Protein AF-A0A933QSF0-F1 (afdb_monomer)

Foldseek 3Di:
DVVVVVVVVVVVVVVVVVVVVVVVVVVVLCVVLVPDAFPDPSVVVVVVVLVVQLVPQPDLVSNLVSLLVQLLVLLVSLLVCQPHPCNLRSVLSNLLSLLSNLLSLLVDDLVRNQVSLCVSLVSLVLSLVLNVVSVFDKDPVLNVLSVVLSCQSNCCNVVVVSHSVSSNCSSPVRSSSVDDIPGDPDDPDDDDPSVRPNSDPDPADCDAPSVPDDPCLQQPPNNPPPGDRQPCVNDPDPPPCPPDRPQVQFDDSNDSPPTHGD

Nearest PDB structures (foldseek):
  8qad-assembly1_A  TM=4.415E-01  e=2.730E+00  synthetic construct
  6xr2-assembly2_E  TM=4.406E-01  e=3.781E+00  synthetic construct

Secondary structure (DSSP, 8-state):
-HHHHHHHHHHHHHHHHHHHHHHHHHHHHHHHHHTPPTTSTTHHHHHHHHHHHHHH--SHHHHHHHHHHHHHHHHHHHHHHTTSTTHHHHHHHHHHHHHHHHHHHHTS-GGGSHHHHHHHHHHHHHHHHHHHHTT----HHHHHHHHHHHHHHHHHHHTT---HHHHHHHHHH--GGGS--------S--------------SS---GGGGG--HHHHSGGG--TT---SGGGTS---S-SSS-S-GGGT-BTTBSSS----

pLDDT: mean 80.68, std 13.85, range [40.56, 96.69]

Sequence (262 aa):
MERYARIVLLFASILFVLLVVCSGGALVAHNAMANSYPADAGFWVRQIEEEIQIVLARDTTSRAAVRMDLVAYRLNDLAARIGTPYEMEAFASLDDAVNRALVAIADLPADKRDAPLDQLGTWMYGAQDLLSEAGLARDQAFQAKLDEKISAVRDAGEKGMIAPDYLRAIATAIPVSKTPSAQASIPDILPRTVHAPRAFKHSYPLDGAHIKTACEKCHRNGVYAGTPRDCVACHRDVHVPTLGQQCATCHTTKAWTPATKK

Mean predicted aligned error: 14.19 Å

Structure (mmCIF, N/CA/C/O backbone):
data_AF-A0A933QSF0-F1
#
_entry.id   AF-A0A933QSF0-F1
#
loop_
_atom_site.group_PDB
_atom_site.id
_atom_site.type_symbol
_atom_site.label_atom_id
_atom_site.label_alt_id
_atom_site.label_comp_id
_atom_site.label_asym_id
_atom_site.label_entity_id
_atom_site.label_seq_id
_atom_site.pdbx_PDB_ins_code
_atom_site.Cartn_x
_atom_site.Cartn_y
_atom_site.Cartn_z
_atom_site.occupancy
_atom_site.B_iso_or_equiv
_atom_site.auth_seq_id
_atom_site.auth_comp_id
_atom_site.auth_asym_id
_atom_site.auth_atom_id
_atom_site.pdbx_PDB_model_num
ATOM 1 N N . MET A 1 1 ? 56.870 -6.635 29.002 1.00 69.69 1 MET A N 1
ATOM 2 C CA . MET A 1 1 ? 55.897 -7.453 28.244 1.00 69.69 1 MET A CA 1
ATOM 3 C C . MET A 1 1 ? 54.557 -7.587 28.967 1.00 69.69 1 MET A C 1
ATOM 5 O O . MET A 1 1 ? 53.564 -7.143 28.411 1.00 69.69 1 MET A O 1
ATOM 9 N N . GLU A 1 2 ? 54.495 -8.068 30.216 1.00 81.81 2 GLU A N 1
ATOM 10 C CA . GLU A 1 2 ? 53.210 -8.253 30.931 1.00 81.81 2 GLU A CA 1
ATOM 11 C C . GLU A 1 2 ? 52.366 -6.981 31.115 1.00 81.81 2 GLU A C 1
ATOM 13 O O . GLU A 1 2 ? 51.151 -7.016 30.936 1.00 81.81 2 GLU A O 1
ATOM 18 N N . ARG A 1 3 ? 52.986 -5.837 31.439 1.00 81.25 3 ARG A N 1
ATOM 19 C CA . ARG A 1 3 ? 52.251 -4.567 31.603 1.00 81.25 3 ARG A CA 1
ATOM 20 C C . ARG A 1 3 ? 51.576 -4.109 30.306 1.00 81.25 3 ARG A C 1
ATOM 22 O O . ARG A 1 3 ? 50.469 -3.591 30.352 1.00 81.25 3 ARG A O 1
ATOM 29 N N . TYR A 1 4 ? 52.212 -4.351 29.161 1.00 82.62 4 TYR A N 1
ATOM 30 C CA . TYR A 1 4 ? 51.675 -3.984 27.849 1.00 82.62 4 TYR A CA 1
ATOM 31 C C . TYR A 1 4 ? 50.511 -4.902 27.453 1.00 82.62 4 TYR A C 1
ATOM 33 O O . TYR A 1 4 ? 49.468 -4.423 27.022 1.00 82.62 4 TYR A O 1
ATOM 41 N N . ALA A 1 5 ? 50.639 -6.210 27.709 1.00 85.94 5 ALA A N 1
ATOM 42 C CA . ALA A 1 5 ? 49.564 -7.178 27.491 1.00 85.94 5 ALA A CA 1
ATOM 43 C C . ALA A 1 5 ? 48.313 -6.866 28.334 1.00 85.94 5 ALA A C 1
ATOM 45 O O . ALA A 1 5 ? 47.197 -6.930 27.825 1.00 85.94 5 ALA A O 1
ATOM 46 N N . ARG A 1 6 ? 48.486 -6.452 29.600 1.00 90.25 6 ARG A N 1
ATOM 47 C CA . ARG A 1 6 ? 47.365 -6.042 30.467 1.00 90.25 6 ARG A CA 1
ATOM 48 C C . ARG A 1 6 ? 46.656 -4.784 29.961 1.00 90.25 6 ARG A C 1
ATOM 50 O O . ARG A 1 6 ? 45.433 -4.732 30.005 1.00 90.25 6 ARG A O 1
ATOM 57 N N . ILE A 1 7 ? 47.401 -3.799 29.453 1.00 89.94 7 ILE A N 1
ATOM 58 C CA . ILE A 1 7 ? 46.822 -2.575 28.876 1.00 89.94 7 ILE A CA 1
ATOM 59 C C . ILE A 1 7 ? 46.032 -2.902 27.603 1.00 89.94 7 ILE A C 1
ATOM 61 O O . ILE A 1 7 ? 44.892 -2.468 27.472 1.00 89.94 7 ILE A O 1
ATOM 65 N N . VAL A 1 8 ? 46.586 -3.716 26.700 1.00 89.00 8 VAL A N 1
ATOM 66 C CA . VAL A 1 8 ? 45.900 -4.118 25.458 1.00 89.00 8 VAL A CA 1
ATOM 67 C C . VAL A 1 8 ? 44.612 -4.893 25.751 1.00 89.00 8 VAL A C 1
ATOM 69 O O . VAL A 1 8 ? 43.585 -4.607 25.141 1.00 89.00 8 VAL A O 1
ATOM 72 N N . LEU A 1 9 ? 44.629 -5.821 26.714 1.00 88.88 9 LEU A N 1
ATOM 73 C CA . LEU A 1 9 ? 43.429 -6.564 27.117 1.00 88.88 9 LEU A CA 1
ATOM 74 C C . LEU A 1 9 ? 42.366 -5.656 27.748 1.00 88.88 9 LEU A C 1
ATOM 76 O O . LEU A 1 9 ? 41.187 -5.802 27.436 1.00 88.88 9 LEU A O 1
ATOM 80 N N . LEU A 1 10 ? 42.770 -4.684 28.575 1.00 90.00 10 LEU A N 1
ATOM 81 C CA . LEU A 1 10 ? 41.853 -3.683 29.124 1.00 90.00 10 LEU A CA 1
ATOM 82 C C . LEU A 1 10 ? 41.206 -2.851 28.011 1.00 90.00 10 LEU A C 1
ATOM 84 O O . LEU A 1 10 ? 39.982 -2.762 27.964 1.00 90.00 10 LEU A O 1
ATOM 88 N N . PHE A 1 11 ? 41.985 -2.324 27.064 1.00 92.56 11 PHE A N 1
ATOM 89 C CA . PHE A 1 11 ? 41.437 -1.579 25.926 1.00 92.56 11 PHE A CA 1
ATOM 90 C C . PHE A 1 11 ? 40.507 -2.429 25.053 1.00 92.56 11 PHE A C 1
ATOM 92 O O . PHE A 1 11 ? 39.425 -1.966 24.698 1.00 92.56 11 PHE A O 1
ATOM 99 N N . ALA A 1 12 ? 40.877 -3.677 24.752 1.00 88.38 12 ALA A N 1
ATOM 100 C CA . ALA A 1 12 ? 40.033 -4.589 23.983 1.00 88.38 12 ALA A CA 1
ATOM 101 C C . ALA A 1 12 ? 38.714 -4.901 24.711 1.00 88.38 12 ALA A C 1
ATOM 103 O O . ALA A 1 12 ? 37.656 -4.909 24.087 1.00 88.38 12 ALA A O 1
ATOM 104 N N . SER A 1 13 ? 38.758 -5.095 26.033 1.00 84.88 13 SER A N 1
ATOM 105 C CA . SER A 1 13 ? 37.560 -5.335 26.844 1.00 84.88 13 SER A CA 1
ATOM 106 C C . SER A 1 13 ? 36.648 -4.107 26.934 1.00 84.88 13 SER A C 1
ATOM 108 O O . SER A 1 13 ? 35.437 -4.244 26.785 1.00 84.88 13 SER A O 1
ATOM 110 N N . ILE A 1 14 ? 37.209 -2.900 27.076 1.00 90.50 14 ILE A N 1
ATOM 111 C CA . ILE A 1 14 ? 36.445 -1.643 27.056 1.00 90.50 14 ILE A CA 1
ATOM 112 C C . ILE A 1 14 ? 35.799 -1.439 25.684 1.00 90.50 14 ILE A C 1
ATOM 114 O O . ILE A 1 14 ? 34.614 -1.123 25.610 1.00 90.50 14 ILE A O 1
ATOM 118 N N . LEU A 1 15 ? 36.543 -1.664 24.597 1.00 88.19 15 LEU A N 1
ATOM 119 C CA . LEU A 1 15 ? 36.016 -1.541 23.239 1.00 88.19 15 LEU A CA 1
ATOM 120 C C . LEU A 1 15 ? 34.892 -2.551 22.983 1.00 88.19 15 LEU A C 1
ATOM 122 O O . LEU A 1 15 ? 33.866 -2.184 22.422 1.00 88.19 15 LEU A O 1
ATOM 126 N N . PHE A 1 16 ? 35.051 -3.796 23.438 1.00 84.38 16 PHE A N 1
ATOM 127 C CA . PHE A 1 16 ? 34.016 -4.822 23.337 1.00 84.38 16 PHE A CA 1
ATOM 128 C C . PHE A 1 16 ? 32.753 -4.440 24.119 1.00 84.38 16 PHE A C 1
ATOM 130 O O . PHE A 1 16 ? 31.657 -4.516 23.573 1.00 84.38 16 PHE A O 1
ATOM 137 N N . VAL A 1 17 ? 32.892 -3.958 25.360 1.00 82.81 17 VAL A N 1
ATOM 138 C CA . VAL A 1 17 ? 31.753 -3.486 26.165 1.00 82.81 17 VAL A CA 1
ATOM 139 C C . VAL A 1 17 ? 31.064 -2.297 25.498 1.00 82.81 17 VAL A C 1
ATOM 141 O O . VAL A 1 17 ? 29.841 -2.292 25.405 1.00 82.81 17 VAL A O 1
ATOM 144 N N . LEU A 1 18 ? 31.814 -1.325 24.971 1.00 81.31 18 LEU A N 1
ATOM 145 C CA . LEU A 1 18 ? 31.241 -0.201 24.225 1.00 81.31 18 LEU A CA 1
ATOM 146 C C . LEU A 1 18 ? 30.487 -0.678 22.980 1.00 81.31 18 LEU A C 1
ATOM 148 O O . LEU A 1 18 ? 29.387 -0.207 22.721 1.00 81.31 18 LEU A O 1
ATOM 152 N N . LEU A 1 19 ? 31.026 -1.647 22.242 1.00 80.88 19 LEU A N 1
ATOM 153 C CA . LEU A 1 19 ? 30.384 -2.204 21.051 1.00 80.88 19 LEU A CA 1
ATOM 154 C C . LEU A 1 19 ? 29.094 -2.956 21.413 1.00 80.88 19 LEU A C 1
ATOM 156 O O . LEU A 1 19 ? 28.078 -2.785 20.742 1.00 80.88 19 LEU A O 1
ATOM 160 N N . VAL A 1 20 ? 29.090 -3.718 22.510 1.00 73.19 20 VAL A N 1
ATOM 161 C CA . VAL A 1 20 ? 27.902 -4.415 23.036 1.00 73.19 20 VAL A CA 1
ATOM 162 C C . VAL A 1 20 ? 26.848 -3.431 23.558 1.00 73.19 20 VAL A C 1
ATOM 164 O O . VAL A 1 20 ? 25.667 -3.592 23.269 1.00 73.19 20 VAL A O 1
ATOM 167 N N . VAL A 1 21 ? 27.244 -2.376 24.273 1.00 72.25 21 VAL A N 1
ATOM 168 C CA . VAL A 1 21 ? 26.315 -1.345 24.772 1.00 72.25 21 VAL A CA 1
ATOM 169 C C . VAL A 1 21 ? 25.734 -0.526 23.619 1.00 72.25 21 VAL A C 1
ATOM 171 O O . VAL A 1 21 ? 24.524 -0.313 23.575 1.00 72.25 21 VAL A O 1
ATOM 174 N N . CYS A 1 22 ? 26.556 -0.123 22.648 1.00 68.81 22 CYS A N 1
ATOM 175 C CA . CYS A 1 22 ? 26.092 0.587 21.458 1.00 68.81 22 CYS A CA 1
ATOM 176 C C . CYS A 1 22 ? 25.173 -0.285 20.593 1.00 68.81 22 CYS A C 1
ATOM 178 O O . CYS A 1 22 ? 24.163 0.210 20.105 1.00 68.81 22 CYS A O 1
ATOM 180 N N . SER A 1 23 ? 25.470 -1.578 20.428 1.00 67.12 23 SER A N 1
ATOM 181 C CA . SER A 1 23 ? 24.612 -2.497 19.662 1.00 67.12 23 SER A CA 1
ATOM 182 C C . SER A 1 23 ? 23.314 -2.850 20.394 1.00 67.12 23 SER A C 1
ATOM 184 O O . SER A 1 23 ? 22.259 -2.888 19.766 1.00 67.12 23 SER A O 1
ATOM 186 N N . GLY A 1 24 ? 23.348 -3.026 21.717 1.00 60.94 24 GLY A N 1
ATOM 187 C CA . GLY A 1 24 ? 22.148 -3.220 22.536 1.00 60.94 24 GLY A CA 1
ATOM 188 C C . GLY A 1 24 ? 21.245 -1.983 22.552 1.00 60.94 24 GLY A C 1
ATOM 189 O O . GLY A 1 24 ? 20.039 -2.095 22.335 1.00 60.94 24 GLY A O 1
ATOM 190 N N . GLY A 1 25 ? 21.830 -0.794 22.724 1.00 60.88 25 GLY A N 1
ATOM 191 C CA . GLY A 1 25 ? 21.123 0.482 22.609 1.00 60.88 25 GLY A CA 1
ATOM 192 C C . GLY A 1 25 ? 20.539 0.696 21.213 1.00 60.88 25 GLY A C 1
ATOM 193 O O . GLY A 1 25 ? 19.389 1.110 21.094 1.00 60.88 25 GLY A O 1
ATOM 194 N N . ALA A 1 26 ? 21.280 0.327 20.163 1.00 62.03 26 ALA A N 1
ATOM 195 C CA . ALA A 1 26 ? 20.798 0.369 18.787 1.00 62.03 26 ALA A CA 1
ATOM 196 C C . ALA A 1 26 ? 19.635 -0.601 18.541 1.00 62.03 26 ALA A C 1
ATOM 198 O O . ALA A 1 26 ? 18.702 -0.232 17.844 1.00 62.03 26 ALA A O 1
ATOM 199 N N . LEU A 1 27 ? 19.629 -1.799 19.135 1.00 58.97 27 LEU A N 1
ATOM 200 C CA . LEU A 1 27 ? 18.530 -2.760 18.979 1.00 58.97 27 LEU A CA 1
ATOM 201 C C . LEU A 1 27 ? 17.250 -2.307 19.699 1.00 58.97 27 LEU A C 1
ATOM 203 O O . LEU A 1 27 ? 16.151 -2.471 19.168 1.00 58.97 27 LEU A O 1
ATOM 207 N N . VAL A 1 28 ? 17.370 -1.737 20.901 1.00 59.66 28 VAL A N 1
ATOM 208 C CA . VAL A 1 28 ? 16.220 -1.183 21.636 1.00 59.66 28 VAL A CA 1
ATOM 209 C C . VAL A 1 28 ? 15.688 0.064 20.933 1.00 59.66 28 VAL A C 1
ATOM 211 O O . VAL A 1 28 ? 14.480 0.177 20.741 1.00 59.66 28 VAL A O 1
ATOM 214 N N . ALA A 1 29 ? 16.574 0.960 20.487 1.00 59.91 29 ALA A N 1
ATOM 215 C CA . ALA A 1 29 ? 16.197 2.124 19.692 1.00 59.91 29 ALA A CA 1
ATOM 216 C C . ALA A 1 29 ? 15.556 1.709 18.362 1.00 59.91 29 ALA A C 1
ATOM 218 O O . ALA A 1 29 ? 14.514 2.243 18.014 1.00 59.91 29 ALA A O 1
ATOM 219 N N . HIS A 1 30 ? 16.099 0.707 17.669 1.00 62.72 30 HIS A N 1
ATOM 220 C CA . HIS A 1 30 ? 15.530 0.173 16.435 1.00 62.72 30 HIS A CA 1
ATOM 221 C C . HIS A 1 30 ? 14.142 -0.423 16.668 1.00 62.72 30 HIS A C 1
ATOM 223 O O . HIS A 1 30 ? 13.229 -0.073 15.942 1.00 62.72 30 HIS A O 1
ATOM 229 N N . ASN A 1 31 ? 13.920 -1.226 17.713 1.00 59.97 31 ASN A N 1
ATOM 230 C CA . ASN A 1 31 ? 12.576 -1.744 18.009 1.00 59.97 31 ASN A CA 1
ATOM 231 C C . ASN A 1 31 ? 11.587 -0.639 18.422 1.00 59.97 31 ASN A C 1
ATOM 233 O O . ASN A 1 31 ? 10.423 -0.668 18.025 1.00 59.97 31 ASN A O 1
ATOM 237 N N . ALA A 1 32 ? 12.038 0.349 19.200 1.00 60.81 32 ALA A N 1
ATOM 238 C CA . ALA A 1 32 ? 11.208 1.485 19.596 1.00 60.81 32 ALA A CA 1
ATOM 239 C C . ALA A 1 32 ? 10.880 2.409 18.408 1.00 60.81 32 ALA A C 1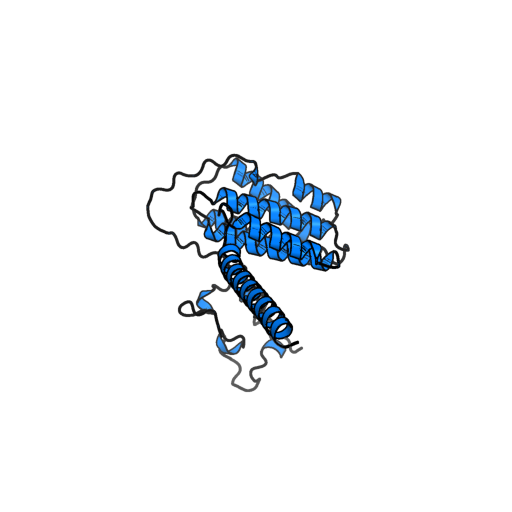
ATOM 241 O O . ALA A 1 32 ? 9.788 2.966 18.343 1.00 60.81 32 ALA A O 1
ATOM 242 N N . MET A 1 33 ? 11.804 2.553 17.456 1.00 61.31 33 MET A N 1
ATOM 243 C CA . MET A 1 33 ? 11.657 3.404 16.272 1.00 61.31 33 MET A CA 1
ATOM 244 C C . MET A 1 33 ? 10.985 2.679 15.100 1.00 61.31 33 MET A C 1
ATOM 246 O O . MET A 1 33 ? 10.262 3.316 14.339 1.00 61.31 33 MET A O 1
ATOM 250 N N . ALA A 1 34 ? 11.126 1.359 14.981 1.00 59.97 34 ALA A N 1
ATOM 251 C CA . ALA A 1 34 ? 10.443 0.543 13.975 1.00 59.97 34 ALA A CA 1
ATOM 252 C C . ALA A 1 34 ? 8.917 0.561 14.158 1.00 59.97 34 ALA A C 1
ATOM 254 O O . ALA A 1 34 ? 8.182 0.466 13.181 1.00 59.97 34 ALA A O 1
ATOM 255 N N . ASN A 1 35 ? 8.444 0.766 15.392 1.00 67.62 35 ASN A N 1
ATOM 256 C CA . ASN A 1 35 ? 7.023 0.909 15.720 1.00 67.62 35 ASN A CA 1
ATOM 257 C C . ASN A 1 35 ? 6.533 2.367 15.738 1.00 67.62 35 ASN A C 1
ATOM 259 O O . ASN A 1 35 ? 5.462 2.642 16.278 1.00 67.62 35 ASN A O 1
ATOM 263 N N . SER A 1 36 ? 7.306 3.306 15.186 1.00 81.81 36 SER A N 1
ATOM 264 C CA . SER A 1 36 ? 6.867 4.696 15.062 1.00 81.81 36 SER A CA 1
ATOM 265 C C . SER A 1 36 ? 5.951 4.889 13.853 1.00 81.81 36 SER A C 1
ATOM 267 O O . SER A 1 36 ? 6.184 4.338 12.771 1.00 81.81 36 SER A O 1
ATOM 269 N N . TYR A 1 37 ? 4.915 5.697 14.045 1.00 86.44 37 TYR A N 1
ATOM 270 C CA . TYR A 1 37 ? 3.945 6.084 13.029 1.00 86.44 37 TYR A CA 1
ATOM 271 C C . TYR A 1 37 ? 4.222 7.515 12.552 1.00 86.44 37 TYR A C 1
ATOM 273 O O . TYR A 1 37 ? 4.900 8.279 13.244 1.00 86.44 37 TYR A O 1
ATOM 281 N N . PRO A 1 38 ? 3.660 7.937 11.408 1.00 85.75 38 PRO A N 1
ATOM 282 C CA . PRO A 1 38 ? 3.672 9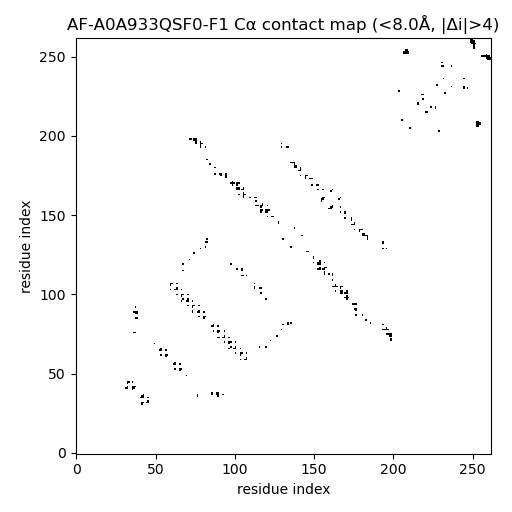.335 10.996 1.00 85.75 38 PRO A CA 1
ATOM 283 C C . PRO A 1 38 ? 3.282 10.274 12.151 1.00 85.75 38 PRO A C 1
ATOM 285 O O . PRO A 1 38 ? 2.423 9.932 12.971 1.00 85.75 38 PRO A O 1
ATOM 288 N N . ALA A 1 39 ? 3.958 11.425 12.210 1.00 83.62 39 ALA A N 1
ATOM 289 C CA . ALA A 1 39 ? 3.945 12.420 13.293 1.00 83.62 39 ALA A CA 1
ATOM 290 C C . ALA A 1 39 ? 4.642 12.035 14.619 1.00 83.62 39 ALA A C 1
ATOM 292 O O . ALA A 1 39 ? 4.836 12.912 15.462 1.00 83.62 39 ALA A O 1
ATOM 293 N N . ASP A 1 40 ? 5.100 10.792 14.808 1.00 84.00 40 ASP A N 1
ATOM 294 C CA . ASP A 1 40 ? 5.925 10.448 15.973 1.00 84.00 40 ASP A CA 1
ATOM 295 C C . ASP A 1 40 ? 7.360 10.972 15.825 1.00 84.00 40 ASP A C 1
ATOM 297 O O . ASP A 1 40 ? 7.950 10.957 14.743 1.00 84.00 40 ASP A O 1
ATOM 301 N N . ALA A 1 41 ? 7.986 11.342 16.946 1.00 81.25 41 ALA A N 1
ATOM 302 C CA . ALA A 1 41 ? 9.360 11.854 16.969 1.00 81.25 41 ALA A CA 1
ATOM 303 C C . ALA A 1 41 ? 10.412 10.871 16.410 1.00 81.25 41 ALA A C 1
ATOM 305 O O . ALA A 1 41 ? 11.485 11.300 15.996 1.00 81.25 41 ALA A O 1
ATOM 306 N N . GLY A 1 42 ? 10.129 9.562 16.403 1.00 78.75 42 GLY A N 1
ATOM 307 C CA . GLY A 1 42 ? 11.013 8.521 15.857 1.00 78.75 42 GLY A CA 1
ATOM 308 C C . GLY A 1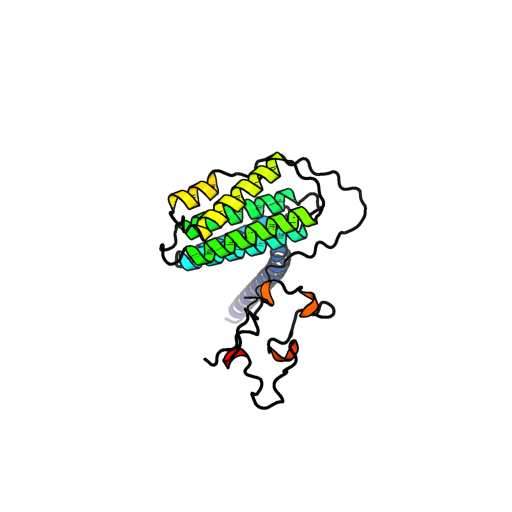 42 ? 10.818 8.227 14.366 1.00 78.75 42 GLY A C 1
ATOM 309 O O . GLY A 1 42 ? 11.646 7.535 13.776 1.00 78.75 42 GLY A O 1
ATOM 310 N N . PHE A 1 43 ? 9.765 8.762 13.742 1.00 84.19 43 PHE A N 1
ATOM 311 C CA . PHE A 1 43 ? 9.355 8.373 12.391 1.00 84.19 43 PHE A CA 1
ATOM 312 C C . PHE A 1 43 ? 10.389 8.712 11.314 1.00 84.19 43 PHE A C 1
ATOM 314 O O . PHE A 1 43 ? 10.601 7.937 10.384 1.00 84.19 43 PHE A O 1
ATOM 321 N N . TRP A 1 44 ? 11.108 9.824 11.468 1.00 82.44 44 TRP A N 1
ATOM 322 C CA . TRP A 1 44 ? 12.174 10.207 10.539 1.00 82.44 44 TRP A CA 1
ATOM 323 C C . TRP A 1 44 ? 13.314 9.175 10.486 1.00 82.44 44 TRP A C 1
ATOM 325 O O . TRP A 1 44 ? 13.921 8.992 9.433 1.00 82.44 44 TRP A O 1
ATOM 335 N N . VAL A 1 45 ? 13.593 8.464 11.588 1.00 80.69 45 VAL A N 1
ATOM 336 C CA . VAL A 1 45 ? 14.613 7.401 11.613 1.00 80.69 45 VAL A CA 1
ATOM 337 C C . VAL A 1 45 ? 14.149 6.209 10.790 1.00 80.69 45 VAL A C 1
ATOM 339 O O . VAL A 1 45 ? 14.911 5.695 9.972 1.00 80.69 45 VAL A O 1
ATOM 342 N N . ARG A 1 46 ? 12.881 5.812 10.952 1.00 84.06 46 ARG A N 1
ATOM 343 C CA . ARG A 1 46 ? 12.260 4.765 10.136 1.00 84.06 46 ARG A CA 1
ATOM 344 C C . ARG A 1 46 ? 12.314 5.132 8.649 1.00 84.06 46 ARG A C 1
ATOM 346 O O . ARG A 1 46 ? 12.714 4.303 7.843 1.00 84.06 46 ARG A O 1
ATOM 353 N N . GLN A 1 47 ? 12.025 6.384 8.285 1.00 85.62 47 GLN A N 1
ATOM 354 C CA . GLN A 1 47 ? 12.135 6.845 6.893 1.00 85.62 47 GLN A CA 1
ATOM 355 C C . GLN A 1 47 ? 13.564 6.748 6.335 1.00 85.62 47 GLN A C 1
ATOM 357 O O . GLN A 1 47 ? 13.743 6.403 5.168 1.00 85.62 47 GLN A O 1
ATOM 362 N N . ILE A 1 48 ? 14.590 7.021 7.146 1.00 83.44 48 ILE A N 1
ATOM 363 C CA . ILE A 1 48 ? 15.988 6.832 6.727 1.00 83.44 48 ILE A CA 1
ATOM 364 C C . ILE A 1 48 ? 16.271 5.356 6.455 1.00 83.44 48 ILE A C 1
ATOM 366 O O . ILE A 1 48 ? 16.873 5.032 5.433 1.00 83.44 48 ILE A O 1
ATOM 370 N N . GLU A 1 49 ? 15.841 4.462 7.345 1.00 83.94 49 GLU A N 1
ATOM 371 C CA . GLU A 1 49 ? 16.017 3.022 7.156 1.00 83.94 49 GLU A CA 1
ATOM 372 C C . GLU A 1 49 ? 15.339 2.533 5.868 1.00 83.94 49 GLU A C 1
ATOM 374 O O . GLU A 1 49 ? 15.945 1.814 5.072 1.00 83.94 49 GLU A O 1
ATOM 379 N N . GLU A 1 50 ? 14.109 2.978 5.624 1.00 89.06 50 GLU A N 1
ATOM 380 C CA . GLU A 1 50 ? 13.346 2.664 4.417 1.00 89.06 50 GLU A CA 1
ATOM 381 C C . GLU A 1 50 ? 14.063 3.157 3.143 1.00 89.06 50 GLU A C 1
ATOM 383 O O . GLU A 1 50 ? 14.163 2.419 2.162 1.00 89.06 50 GLU A O 1
ATOM 388 N N . GLU A 1 51 ? 14.638 4.365 3.144 1.00 88.50 51 GLU A N 1
ATOM 389 C CA . GLU A 1 51 ? 15.426 4.861 2.005 1.00 88.50 51 GLU A CA 1
ATOM 390 C C . GLU A 1 51 ? 16.757 4.107 1.834 1.00 88.50 51 GLU A C 1
ATOM 392 O O . GLU A 1 51 ? 17.176 3.855 0.703 1.00 88.50 51 GLU A O 1
ATOM 397 N N . ILE A 1 52 ? 17.401 3.662 2.919 1.00 85.19 52 ILE A N 1
ATOM 398 C CA . ILE A 1 52 ? 18.581 2.787 2.833 1.00 85.19 52 ILE A CA 1
ATOM 399 C C . ILE A 1 52 ? 18.219 1.480 2.118 1.00 85.19 52 ILE A C 1
ATOM 401 O O . ILE A 1 52 ? 18.959 1.050 1.232 1.00 85.19 52 ILE A O 1
ATOM 405 N N . GLN A 1 53 ? 17.072 0.867 2.430 1.00 87.19 53 GLN A N 1
ATOM 406 C CA . GLN A 1 53 ? 16.613 -0.343 1.734 1.00 87.19 53 GLN A CA 1
ATOM 407 C C . GLN A 1 53 ? 16.435 -0.107 0.225 1.00 87.19 53 GLN A C 1
ATOM 409 O O . GLN A 1 53 ? 16.800 -0.964 -0.582 1.00 87.19 53 GLN A O 1
ATOM 414 N N . ILE A 1 54 ? 15.949 1.074 -0.171 1.00 89.75 54 ILE A N 1
ATOM 415 C CA . ILE A 1 54 ? 15.827 1.468 -1.582 1.00 89.75 54 ILE A CA 1
ATOM 416 C C . ILE A 1 54 ? 17.195 1.630 -2.250 1.00 89.75 54 ILE A C 1
ATOM 418 O O . ILE A 1 54 ? 17.377 1.184 -3.383 1.00 89.75 54 ILE A O 1
ATOM 422 N N . VAL A 1 55 ? 18.160 2.247 -1.567 1.00 88.94 55 VAL A N 1
ATOM 423 C CA . VAL A 1 55 ? 19.528 2.425 -2.083 1.00 88.94 55 VAL A CA 1
ATOM 424 C C . VAL A 1 55 ? 20.240 1.080 -2.246 1.00 88.94 55 VAL A C 1
ATOM 426 O O . VAL A 1 55 ? 20.980 0.885 -3.209 1.00 88.94 55 VAL A O 1
ATOM 429 N N . LEU A 1 56 ? 19.999 0.133 -1.336 1.00 89.12 56 LEU A N 1
ATOM 430 C CA . LEU A 1 56 ? 20.583 -1.210 -1.382 1.00 89.12 56 LEU A CA 1
ATOM 431 C C . LEU A 1 56 ? 19.931 -2.126 -2.431 1.00 89.12 56 LEU A C 1
ATOM 433 O O . LEU A 1 56 ? 20.514 -3.151 -2.800 1.00 89.12 56 LEU A O 1
ATOM 437 N N . ALA A 1 57 ? 18.744 -1.778 -2.934 1.00 91.44 57 ALA A N 1
ATOM 438 C CA . ALA A 1 57 ? 18.077 -2.533 -3.984 1.00 91.44 57 ALA A CA 1
ATOM 439 C C . ALA A 1 57 ? 18.825 -2.398 -5.325 1.00 91.44 57 ALA A C 1
ATOM 441 O O . ALA A 1 57 ? 18.975 -1.317 -5.902 1.00 91.44 57 ALA A O 1
ATOM 442 N N . ARG A 1 58 ? 19.286 -3.546 -5.832 1.00 91.06 58 ARG A N 1
ATOM 443 C CA . ARG A 1 58 ? 20.269 -3.647 -6.926 1.00 91.06 58 ARG A CA 1
ATOM 444 C C . ARG A 1 58 ? 19.734 -3.246 -8.301 1.00 91.06 58 ARG A C 1
ATOM 446 O O . ARG A 1 58 ? 20.516 -2.896 -9.179 1.00 91.06 58 ARG A O 1
ATOM 453 N N . ASP A 1 59 ? 18.422 -3.297 -8.495 1.00 94.38 59 ASP A N 1
ATOM 454 C CA . ASP A 1 59 ? 17.767 -3.105 -9.788 1.00 94.38 59 ASP A CA 1
ATOM 455 C C . ASP A 1 59 ? 16.390 -2.432 -9.637 1.00 94.38 59 ASP A C 1
ATOM 457 O O . ASP A 1 59 ? 15.886 -2.243 -8.526 1.00 94.38 59 ASP A O 1
ATOM 461 N N . THR A 1 60 ? 15.776 -2.045 -10.760 1.00 95.00 60 THR A N 1
ATOM 462 C CA . THR A 1 60 ? 14.472 -1.359 -10.774 1.00 95.00 60 THR A CA 1
ATOM 463 C C . THR A 1 60 ? 13.324 -2.237 -10.279 1.00 95.00 60 THR A C 1
ATOM 465 O O . THR A 1 60 ? 12.422 -1.716 -9.631 1.00 95.00 60 THR A O 1
ATOM 468 N N . THR A 1 61 ? 13.370 -3.555 -10.505 1.00 94.94 61 THR A N 1
ATOM 469 C CA . THR A 1 61 ? 12.347 -4.496 -10.013 1.00 94.94 61 THR A CA 1
ATOM 470 C C . THR A 1 61 ? 12.399 -4.586 -8.493 1.00 94.94 61 THR A C 1
ATOM 472 O O . THR A 1 61 ? 11.378 -4.420 -7.829 1.00 94.94 61 THR A O 1
ATOM 475 N N . SER A 1 62 ? 13.597 -4.756 -7.934 1.00 92.88 62 SER A N 1
ATOM 476 C CA . SER A 1 62 ? 13.823 -4.766 -6.488 1.00 92.88 62 SER A CA 1
ATOM 477 C C . SER A 1 62 ? 13.410 -3.437 -5.842 1.00 92.88 62 SER A C 1
ATOM 479 O O . SER A 1 62 ? 12.728 -3.436 -4.820 1.00 92.88 62 SER A O 1
ATOM 481 N N . ARG A 1 63 ? 13.756 -2.293 -6.454 1.00 94.62 63 ARG A N 1
ATOM 482 C CA . ARG A 1 63 ? 13.345 -0.968 -5.953 1.00 94.62 63 ARG A CA 1
ATOM 483 C C . ARG A 1 63 ? 11.830 -0.780 -5.973 1.00 94.62 63 ARG A C 1
ATOM 485 O O . ARG A 1 63 ? 11.280 -0.289 -4.990 1.00 94.62 63 ARG A O 1
ATOM 492 N N . ALA A 1 64 ? 11.157 -1.176 -7.053 1.00 94.75 64 ALA A N 1
ATOM 493 C CA . ALA A 1 64 ? 9.701 -1.100 -7.140 1.00 94.75 64 ALA A CA 1
ATOM 494 C C . ALA A 1 64 ? 9.027 -1.989 -6.088 1.00 94.75 64 ALA A C 1
ATOM 496 O O . ALA A 1 64 ? 8.098 -1.536 -5.430 1.00 94.75 64 ALA A O 1
ATOM 497 N N . ALA A 1 65 ? 9.537 -3.204 -5.861 1.00 92.06 65 ALA A N 1
ATOM 498 C CA . ALA A 1 65 ? 9.022 -4.096 -4.824 1.00 92.06 65 ALA A CA 1
ATOM 499 C C . ALA A 1 65 ? 9.122 -3.476 -3.421 1.00 92.06 65 ALA A C 1
ATOM 501 O O . ALA A 1 65 ? 8.140 -3.475 -2.685 1.00 92.06 65 ALA A O 1
ATOM 502 N N . VAL A 1 66 ? 10.268 -2.877 -3.072 1.00 90.31 66 VAL A N 1
ATOM 503 C CA . VAL A 1 66 ? 10.421 -2.182 -1.782 1.00 90.31 66 VAL A CA 1
ATOM 504 C C . VAL A 1 66 ? 9.465 -0.988 -1.692 1.00 90.31 66 VAL A C 1
ATOM 506 O O . VAL A 1 66 ? 8.797 -0.827 -0.677 1.00 90.31 66 VAL A O 1
ATOM 509 N N . ARG A 1 67 ? 9.316 -0.175 -2.751 1.00 95.69 67 ARG A N 1
ATOM 510 C CA . ARG A 1 67 ? 8.345 0.940 -2.752 1.00 95.69 67 ARG A CA 1
ATOM 511 C C . ARG A 1 67 ? 6.899 0.460 -2.573 1.00 95.69 67 ARG A C 1
ATOM 513 O O . ARG A 1 67 ? 6.144 1.117 -1.865 1.00 95.69 67 ARG A O 1
ATOM 520 N N . MET A 1 68 ? 6.529 -0.675 -3.162 1.00 94.44 68 MET A N 1
ATOM 521 C CA . MET A 1 68 ? 5.213 -1.293 -2.969 1.00 94.44 68 MET A CA 1
ATOM 522 C C . MET A 1 68 ? 5.012 -1.772 -1.526 1.00 94.44 68 MET A C 1
ATOM 524 O O . MET A 1 68 ? 3.971 -1.493 -0.933 1.00 94.44 68 MET A O 1
ATOM 528 N N . ASP A 1 69 ? 6.021 -2.409 -0.926 1.00 88.62 69 ASP A N 1
ATOM 529 C CA . ASP A 1 69 ? 5.986 -2.795 0.491 1.00 88.62 69 ASP A CA 1
ATOM 530 C C . ASP A 1 69 ? 5.815 -1.551 1.401 1.00 88.62 69 ASP A C 1
ATOM 532 O O . ASP A 1 69 ? 5.052 -1.591 2.366 1.00 88.62 69 ASP A O 1
ATOM 536 N N . LEU A 1 70 ? 6.427 -0.405 1.063 1.00 91.06 70 LEU A N 1
ATOM 537 C CA . LEU A 1 70 ? 6.220 0.854 1.797 1.00 91.06 70 LEU A CA 1
ATOM 538 C C . LEU A 1 70 ? 4.779 1.377 1.712 1.00 91.06 70 LEU A C 1
ATOM 540 O O . LEU A 1 70 ? 4.260 1.850 2.721 1.00 91.06 70 LEU A O 1
ATOM 544 N N . VAL A 1 71 ? 4.104 1.269 0.560 1.00 93.12 71 VAL A N 1
ATOM 545 C CA . VAL A 1 71 ? 2.675 1.636 0.442 1.00 93.12 71 VAL A CA 1
ATOM 546 C C . VAL A 1 71 ? 1.830 0.795 1.394 1.00 93.12 71 VAL A C 1
ATOM 548 O O . VAL A 1 71 ? 1.024 1.337 2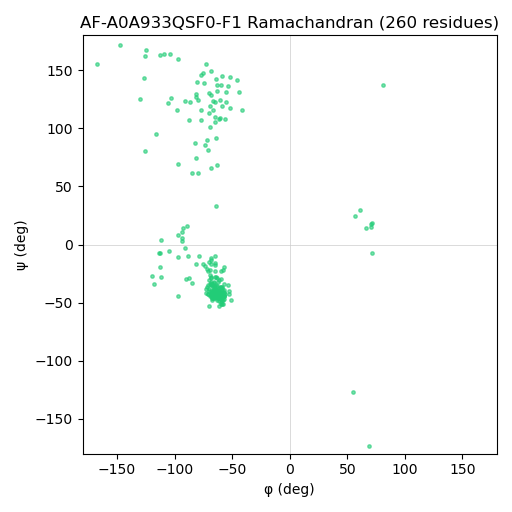.151 1.00 93.12 71 VAL A O 1
ATOM 551 N N . ALA A 1 72 ? 2.059 -0.518 1.409 1.00 85.44 72 ALA A N 1
ATOM 552 C CA . ALA A 1 72 ? 1.398 -1.435 2.328 1.00 85.44 72 ALA A CA 1
ATOM 553 C C . ALA A 1 72 ? 1.626 -1.042 3.800 1.00 85.44 72 ALA A C 1
ATOM 555 O O . ALA A 1 72 ? 0.676 -0.995 4.585 1.00 85.44 72 ALA A O 1
ATOM 556 N N . TYR A 1 73 ? 2.855 -0.684 4.181 1.00 85.88 73 TYR A N 1
ATOM 557 C CA . TYR A 1 73 ? 3.123 -0.195 5.533 1.00 85.88 73 TYR A CA 1
ATOM 558 C C . TYR A 1 73 ? 2.403 1.118 5.846 1.00 85.88 73 TYR A C 1
ATOM 560 O O . TYR A 1 73 ? 1.870 1.261 6.944 1.00 85.88 73 TYR A O 1
ATOM 568 N N . ARG A 1 74 ? 2.317 2.053 4.895 1.00 90.25 74 ARG A N 1
ATOM 569 C CA . ARG A 1 74 ? 1.591 3.312 5.109 1.00 90.25 74 ARG A CA 1
ATOM 570 C C . ARG A 1 74 ? 0.085 3.145 5.222 1.00 90.25 74 ARG A C 1
ATOM 572 O O . ARG A 1 74 ? -0.540 3.920 5.936 1.00 90.25 74 ARG A O 1
ATOM 579 N N . LEU A 1 75 ? -0.499 2.125 4.598 1.00 85.81 75 LEU A N 1
ATOM 580 C CA . LEU A 1 75 ? -1.902 1.776 4.836 1.00 85.81 75 LEU A CA 1
ATOM 581 C C . LEU A 1 75 ? -2.131 1.333 6.281 1.00 85.81 75 LEU A C 1
ATOM 583 O O . LEU A 1 75 ? -3.108 1.751 6.898 1.00 85.81 75 LEU A O 1
ATOM 587 N N . ASN A 1 76 ? -1.205 0.550 6.843 1.00 81.81 76 ASN A N 1
ATOM 588 C CA . ASN A 1 76 ? -1.256 0.174 8.257 1.00 81.81 76 ASN A CA 1
ATOM 589 C C . ASN A 1 76 ? -1.103 1.397 9.162 1.00 81.81 76 ASN A C 1
ATOM 591 O O . ASN A 1 76 ? -1.846 1.538 10.133 1.00 81.81 76 ASN A O 1
ATOM 595 N N . ASP A 1 77 ? -0.158 2.278 8.827 1.00 85.38 77 ASP A N 1
ATOM 596 C CA . ASP A 1 77 ? 0.088 3.498 9.585 1.00 85.38 77 ASP A CA 1
ATOM 597 C C . ASP A 1 77 ? -1.151 4.411 9.578 1.00 85.38 77 ASP A C 1
ATOM 599 O O . ASP A 1 77 ? -1.562 4.900 10.629 1.00 85.38 77 ASP A O 1
ATOM 603 N N . LEU A 1 78 ? -1.794 4.592 8.416 1.00 85.69 78 LEU A N 1
ATOM 604 C CA . LEU A 1 78 ? -3.050 5.332 8.293 1.00 85.69 78 LEU A CA 1
ATOM 605 C C . LEU A 1 78 ? -4.142 4.694 9.143 1.00 85.69 78 LEU A C 1
ATOM 607 O O . LEU A 1 78 ? -4.760 5.374 9.954 1.00 85.69 78 LEU A O 1
ATOM 611 N N . ALA A 1 79 ? -4.353 3.389 9.011 1.00 82.25 79 ALA A N 1
ATOM 612 C CA . ALA A 1 79 ? -5.418 2.714 9.731 1.00 82.25 79 ALA A CA 1
ATOM 613 C C . ALA A 1 79 ? -5.240 2.760 11.263 1.00 82.25 79 ALA A C 1
ATOM 615 O O . ALA A 1 79 ? -6.229 2.793 11.990 1.00 82.25 79 ALA A O 1
ATOM 616 N N . ALA A 1 80 ? -4.000 2.834 11.759 1.00 80.62 80 ALA A N 1
ATOM 617 C CA . ALA A 1 80 ? -3.701 3.054 13.176 1.00 80.62 80 ALA A CA 1
ATOM 618 C C . ALA A 1 80 ? -3.963 4.499 13.653 1.00 80.62 80 ALA A C 1
ATOM 620 O O . ALA A 1 80 ? -4.052 4.741 14.857 1.00 80.62 80 ALA A O 1
ATOM 621 N N . ARG A 1 81 ? -4.058 5.461 12.728 1.00 81.19 81 ARG A N 1
ATOM 622 C CA . ARG A 1 81 ? -4.195 6.900 13.007 1.00 81.19 81 ARG A CA 1
ATOM 623 C C . ARG A 1 81 ? -5.545 7.491 12.610 1.00 81.19 81 ARG A C 1
ATOM 625 O O . ARG A 1 81 ? -5.791 8.650 12.944 1.00 81.19 81 ARG A O 1
ATOM 632 N N . ILE A 1 82 ? -6.406 6.733 11.935 1.00 80.44 82 ILE A N 1
ATOM 633 C CA . ILE A 1 82 ? -7.775 7.153 11.616 1.00 80.44 82 ILE A CA 1
ATOM 634 C C . ILE A 1 82 ? -8.506 7.549 12.905 1.00 80.44 82 ILE A C 1
ATOM 636 O O . ILE A 1 82 ? -8.481 6.824 13.899 1.00 80.44 82 ILE A O 1
ATOM 640 N N . GLY A 1 83 ? -9.153 8.712 12.889 1.00 75.75 83 GLY A N 1
ATOM 641 C CA . GLY A 1 83 ? -9.829 9.282 14.050 1.00 75.75 83 GLY A CA 1
ATOM 642 C C . GLY A 1 83 ? -8.883 9.795 15.133 1.00 75.75 83 GLY A C 1
ATOM 643 O O . GLY A 1 83 ? -9.301 9.968 16.272 1.00 75.75 83 GLY A O 1
ATOM 644 N N . THR A 1 84 ? -7.613 10.045 14.815 1.00 79.19 84 THR A N 1
ATOM 645 C CA . THR A 1 84 ? -6.679 10.737 15.714 1.00 79.19 84 THR A CA 1
ATOM 646 C C . THR A 1 84 ? -6.305 12.106 15.142 1.00 79.19 84 THR A C 1
ATOM 648 O O . THR A 1 84 ? -6.446 12.323 13.935 1.00 79.19 84 THR A O 1
ATOM 651 N N . PRO A 1 85 ? -5.749 13.028 15.953 1.00 80.69 85 PRO A N 1
ATOM 652 C CA . PRO A 1 85 ? -5.195 14.281 15.439 1.00 80.69 85 PRO A CA 1
ATOM 653 C C . PRO A 1 85 ? -4.105 14.089 14.373 1.00 80.69 85 PRO A C 1
ATOM 655 O O . PRO A 1 85 ? -3.856 15.013 13.613 1.00 80.69 85 PRO A O 1
ATOM 658 N N . TYR A 1 86 ? -3.494 12.902 14.294 1.00 83.00 86 TYR A N 1
ATOM 659 C CA . TYR A 1 86 ? -2.408 12.581 13.365 1.00 83.00 86 TYR A CA 1
ATOM 660 C C . TYR A 1 86 ? -2.874 11.873 12.077 1.00 83.00 86 TYR A C 1
ATOM 662 O O . TYR A 1 86 ? -2.050 11.360 11.315 1.00 83.00 86 TYR A O 1
ATOM 670 N N . GLU A 1 87 ? -4.190 11.768 11.844 1.00 83.56 87 GLU A N 1
ATOM 671 C CA . GLU A 1 87 ? -4.750 11.105 10.655 1.00 83.56 87 GLU A CA 1
ATOM 672 C C . GLU A 1 87 ? -4.209 11.718 9.356 1.00 83.56 87 GLU A C 1
ATOM 674 O O . GLU A 1 87 ? -3.842 10.992 8.431 1.00 83.56 87 GLU A O 1
ATOM 679 N N . MET A 1 88 ? -4.125 13.049 9.291 1.00 82.31 88 MET A N 1
ATOM 680 C CA . MET A 1 88 ? -3.733 13.758 8.071 1.00 82.31 88 MET A CA 1
ATOM 681 C C . MET A 1 88 ? -2.251 13.582 7.747 1.00 82.31 88 MET A C 1
ATOM 683 O O . MET A 1 88 ? -1.890 13.455 6.580 1.00 82.31 88 MET A O 1
ATOM 687 N N . GLU A 1 89 ? -1.392 13.509 8.757 1.00 86.00 89 GLU A N 1
ATOM 688 C CA . GLU A 1 89 ? 0.026 13.202 8.607 1.00 86.00 89 GLU A CA 1
ATOM 689 C C . GLU A 1 89 ? 0.226 11.759 8.138 1.00 86.00 89 GLU A C 1
ATOM 691 O O . GLU A 1 89 ? 1.061 11.497 7.269 1.00 86.00 89 GLU A O 1
ATOM 696 N N . ALA A 1 90 ? -0.568 10.821 8.664 1.00 87.56 90 ALA A N 1
ATOM 697 C CA . ALA A 1 90 ? -0.529 9.435 8.219 1.00 87.56 90 ALA A CA 1
ATOM 698 C C . ALA A 1 90 ? -1.008 9.283 6.773 1.00 87.56 90 ALA A C 1
ATOM 700 O O . ALA A 1 90 ? -0.358 8.612 5.967 1.00 87.56 90 ALA A O 1
ATOM 701 N N . PHE A 1 91 ? -2.079 9.989 6.415 1.00 87.62 91 PHE A N 1
ATOM 702 C CA . PHE A 1 91 ? -2.565 10.056 5.047 1.00 87.62 91 PHE A CA 1
ATOM 703 C C . PHE A 1 91 ? -1.536 10.697 4.104 1.00 87.62 91 PHE A C 1
ATOM 705 O O . PHE A 1 91 ? -1.270 10.160 3.032 1.00 87.62 91 PHE A O 1
ATOM 712 N N . ALA A 1 92 ? -0.907 11.807 4.497 1.00 87.44 92 ALA A N 1
ATOM 713 C CA . ALA A 1 92 ? 0.128 12.453 3.693 1.00 87.44 92 ALA A CA 1
ATOM 714 C C . ALA A 1 92 ? 1.332 11.531 3.454 1.00 87.44 92 ALA A C 1
ATOM 716 O O . ALA A 1 92 ? 1.900 11.514 2.362 1.00 87.44 92 ALA A O 1
ATOM 717 N N . SER A 1 93 ? 1.688 10.716 4.451 1.00 90.38 93 SER A N 1
ATOM 718 C CA . SER A 1 93 ? 2.729 9.703 4.300 1.00 90.38 93 SER A CA 1
ATOM 719 C C . SER A 1 93 ? 2.337 8.598 3.310 1.00 90.38 93 SER A C 1
ATOM 721 O O . SER A 1 93 ? 3.166 8.182 2.500 1.00 90.38 93 SER A O 1
ATOM 723 N N . LEU A 1 94 ? 1.076 8.153 3.326 1.00 91.75 94 LEU A N 1
ATOM 724 C CA . LEU A 1 94 ? 0.538 7.220 2.330 1.00 91.75 94 LEU A CA 1
ATOM 725 C C . LEU A 1 94 ? 0.536 7.826 0.920 1.00 91.75 94 LEU A C 1
ATOM 727 O O . LEU A 1 94 ? 0.959 7.166 -0.026 1.00 91.75 94 LEU A O 1
ATOM 731 N N . ASP A 1 95 ? 0.099 9.077 0.780 1.00 91.50 95 ASP A N 1
ATOM 732 C CA . ASP A 1 95 ? 0.061 9.803 -0.493 1.00 91.50 95 ASP A CA 1
ATOM 733 C C . ASP A 1 95 ? 1.455 9.884 -1.145 1.00 91.50 95 ASP A C 1
ATOM 735 O O . ASP A 1 95 ? 1.604 9.547 -2.325 1.00 91.50 95 ASP A O 1
ATOM 739 N N . ASP A 1 96 ? 2.489 10.237 -0.368 1.00 91.62 96 ASP A N 1
ATOM 740 C CA . ASP A 1 96 ? 3.892 10.244 -0.811 1.00 91.62 96 ASP A CA 1
ATOM 741 C C . ASP A 1 96 ? 4.392 8.837 -1.180 1.00 91.62 96 ASP A C 1
ATOM 743 O O . ASP A 1 96 ? 4.997 8.663 -2.242 1.00 91.62 96 ASP A O 1
ATOM 747 N N . ALA A 1 97 ? 4.085 7.813 -0.374 1.00 93.94 97 ALA A N 1
ATOM 748 C CA . ALA A 1 97 ? 4.463 6.433 -0.682 1.00 93.94 97 ALA A CA 1
ATOM 749 C C . ALA A 1 97 ? 3.849 5.948 -2.006 1.00 93.94 97 ALA A C 1
ATOM 751 O O . ALA A 1 97 ? 4.559 5.376 -2.836 1.00 93.94 97 ALA A O 1
ATOM 752 N N . VAL A 1 98 ? 2.565 6.238 -2.249 1.00 94.88 98 VAL A N 1
ATOM 753 C CA . VAL A 1 98 ? 1.876 5.930 -3.515 1.00 94.88 98 VAL A CA 1
ATOM 754 C C . VAL A 1 98 ? 2.543 6.651 -4.687 1.00 94.88 98 VAL A C 1
ATOM 756 O O . VAL A 1 98 ? 2.801 6.033 -5.719 1.00 94.88 98 VAL A O 1
ATOM 759 N N . ASN A 1 99 ? 2.873 7.938 -4.538 1.00 94.00 99 ASN A N 1
ATOM 760 C CA . ASN A 1 99 ? 3.539 8.709 -5.593 1.00 94.00 99 ASN A CA 1
ATOM 761 C C . ASN A 1 99 ? 4.909 8.115 -5.949 1.00 94.00 99 ASN A C 1
ATOM 763 O O . ASN A 1 99 ? 5.233 7.946 -7.125 1.00 94.00 99 ASN A O 1
ATOM 767 N N . ARG A 1 100 ? 5.705 7.736 -4.944 1.00 94.69 100 ARG A N 1
ATOM 768 C CA . ARG A 1 100 ? 7.009 7.088 -5.157 1.00 94.69 100 ARG A CA 1
ATOM 769 C C . ARG A 1 100 ? 6.873 5.694 -5.764 1.00 94.69 100 ARG A C 1
ATOM 771 O O . ARG A 1 100 ? 7.710 5.319 -6.584 1.00 94.69 100 ARG A O 1
ATOM 778 N N . ALA A 1 101 ? 5.837 4.940 -5.396 1.00 96.12 101 ALA A N 1
ATOM 779 C CA . ALA A 1 101 ? 5.543 3.644 -5.997 1.00 96.12 101 ALA A CA 1
ATOM 780 C C . ALA A 1 101 ? 5.174 3.781 -7.479 1.00 96.12 101 ALA A C 1
ATOM 782 O O . ALA A 1 101 ? 5.752 3.077 -8.300 1.00 96.12 101 ALA A O 1
ATOM 783 N N . LEU A 1 102 ? 4.316 4.740 -7.849 1.00 96.25 102 LEU A N 1
ATOM 784 C CA . LEU A 1 102 ? 3.982 5.028 -9.252 1.00 96.25 102 LEU A CA 1
ATOM 785 C C . LEU A 1 102 ? 5.223 5.353 -10.088 1.00 96.25 102 LEU A C 1
ATOM 787 O O . LEU A 1 102 ? 5.393 4.817 -11.182 1.00 96.25 102 LEU A O 1
ATOM 791 N N . VAL A 1 103 ? 6.120 6.186 -9.554 1.00 96.00 103 VAL A N 1
ATOM 792 C CA . VAL A 1 103 ? 7.395 6.509 -10.209 1.00 96.00 103 VAL A CA 1
ATOM 793 C C . VAL A 1 103 ? 8.270 5.262 -10.368 1.00 96.00 103 VAL A C 1
ATOM 795 O O . VAL A 1 103 ? 8.810 5.034 -11.447 1.00 96.00 103 VAL A O 1
ATOM 798 N N . ALA A 1 104 ? 8.376 4.423 -9.336 1.00 96.31 104 ALA A N 1
ATOM 799 C CA . ALA A 1 104 ? 9.169 3.199 -9.409 1.00 96.31 104 ALA A CA 1
ATOM 800 C C . ALA A 1 104 ? 8.571 2.155 -10.371 1.00 96.31 104 ALA A C 1
ATOM 802 O O . ALA A 1 104 ? 9.323 1.466 -11.056 1.00 96.31 104 ALA A O 1
ATOM 803 N N . ILE A 1 105 ? 7.240 2.065 -10.473 1.00 96.44 105 ILE A N 1
ATOM 804 C CA . ILE A 1 105 ? 6.549 1.234 -11.471 1.00 96.44 105 ILE A CA 1
ATOM 805 C C . ILE A 1 105 ? 6.829 1.765 -12.881 1.00 96.44 105 ILE A C 1
ATOM 807 O O . ILE A 1 105 ? 7.110 0.981 -13.786 1.00 96.44 105 ILE A O 1
ATOM 811 N N . ALA A 1 106 ? 6.826 3.087 -13.079 1.00 96.31 106 ALA A N 1
ATOM 812 C CA . ALA A 1 106 ? 7.154 3.704 -14.365 1.00 96.31 106 ALA A CA 1
ATOM 813 C C . ALA A 1 106 ? 8.576 3.356 -14.854 1.00 96.31 106 ALA A C 1
ATOM 815 O O . ALA A 1 106 ? 8.802 3.270 -16.063 1.00 96.31 106 ALA A O 1
ATOM 816 N N . ASP A 1 107 ? 9.511 3.116 -13.928 1.00 96.31 107 ASP A N 1
ATOM 817 C CA . ASP A 1 107 ? 10.893 2.702 -14.209 1.00 96.31 107 ASP A CA 1
ATOM 818 C C . ASP A 1 107 ? 11.041 1.202 -14.543 1.00 96.31 107 ASP A C 1
ATOM 820 O O . ASP A 1 107 ? 12.120 0.760 -14.957 1.00 96.31 107 ASP A O 1
ATOM 824 N N . LEU A 1 108 ? 9.993 0.389 -14.366 1.00 96.69 108 LEU A N 1
ATOM 825 C CA . LEU A 1 108 ? 10.025 -1.033 -14.717 1.00 96.69 108 LEU A CA 1
ATOM 826 C C . LEU A 1 108 ? 9.998 -1.244 -16.239 1.00 96.69 108 LEU A C 1
ATOM 828 O O . LEU A 1 108 ? 9.446 -0.417 -16.973 1.00 96.69 108 LEU A O 1
ATOM 832 N N . PRO A 1 109 ? 10.520 -2.381 -16.735 1.00 95.50 109 PRO A N 1
ATOM 833 C CA . PRO A 1 109 ? 10.189 -2.889 -18.066 1.00 95.50 109 PRO A CA 1
ATOM 834 C C . PRO A 1 109 ? 8.669 -2.975 -18.266 1.00 95.50 109 PRO A C 1
ATOM 836 O O . PRO A 1 109 ? 7.949 -3.279 -17.316 1.00 95.50 109 PRO A O 1
ATOM 839 N N . ALA A 1 110 ? 8.175 -2.698 -19.477 1.00 92.38 110 ALA A N 1
ATOM 840 C CA . ALA A 1 110 ? 6.735 -2.604 -19.746 1.00 92.38 110 ALA A CA 1
ATOM 841 C C . ALA A 1 110 ? 5.968 -3.885 -19.365 1.00 92.38 110 ALA A C 1
ATOM 843 O O . ALA A 1 110 ? 4.912 -3.799 -18.752 1.00 92.38 110 ALA A O 1
ATOM 844 N N . ASP A 1 111 ? 6.555 -5.056 -19.620 1.00 92.69 111 ASP A N 1
ATOM 845 C CA . ASP A 1 111 ? 6.024 -6.385 -19.285 1.00 92.69 111 ASP A CA 1
ATOM 846 C C . ASP A 1 111 ? 5.905 -6.661 -17.774 1.00 92.69 111 ASP A C 1
ATOM 848 O O . ASP A 1 111 ? 5.311 -7.656 -17.367 1.00 92.69 111 ASP A O 1
AT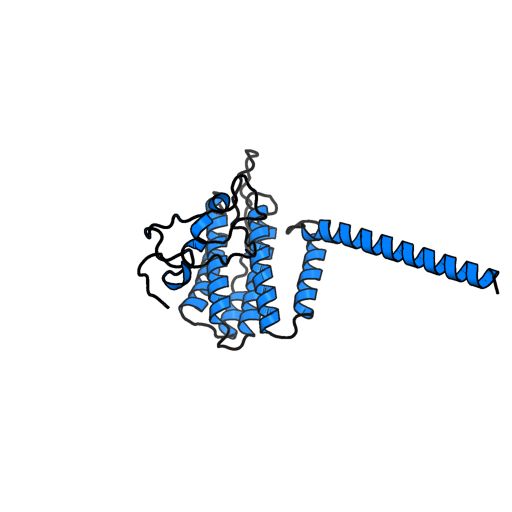OM 852 N N . LYS A 1 112 ? 6.466 -5.791 -16.926 1.00 94.44 112 LYS A N 1
ATOM 853 C CA . LYS A 1 112 ? 6.462 -5.928 -15.463 1.00 94.44 112 LYS A CA 1
ATOM 854 C C . LYS A 1 112 ? 5.616 -4.876 -14.746 1.00 94.44 112 LYS A C 1
ATOM 856 O O . LYS A 1 112 ? 5.627 -4.844 -13.517 1.00 94.44 112 LYS A O 1
ATOM 861 N N . ARG A 1 113 ? 4.915 -4.000 -15.474 1.00 94.44 113 ARG A N 1
ATOM 862 C CA . ARG A 1 113 ? 4.162 -2.878 -14.880 1.00 94.44 113 ARG A CA 1
ATOM 863 C C . ARG A 1 113 ? 2.759 -3.254 -14.423 1.00 94.44 113 ARG A C 1
ATOM 865 O O . ARG A 1 113 ? 2.310 -2.714 -13.419 1.00 94.44 113 ARG A O 1
ATOM 872 N N . ASP A 1 114 ? 2.103 -4.179 -15.117 1.00 90.19 114 ASP A N 1
ATOM 873 C CA . ASP A 1 114 ? 0.676 -4.465 -14.916 1.00 90.19 114 ASP A CA 1
ATOM 874 C C . ASP A 1 114 ? 0.372 -4.955 -13.495 1.00 90.19 114 ASP A C 1
ATOM 876 O O . ASP A 1 114 ? -0.445 -4.369 -12.792 1.00 90.19 114 ASP A O 1
ATOM 880 N N . ALA A 1 115 ? 1.083 -5.989 -13.035 1.00 87.94 115 ALA A N 1
ATOM 881 C CA . ALA A 1 115 ? 0.849 -6.597 -11.725 1.00 87.94 115 ALA A CA 1
ATOM 882 C C . ALA A 1 115 ? 0.999 -5.619 -10.537 1.00 87.94 115 ALA A C 1
ATOM 884 O O . ALA A 1 115 ? 0.082 -5.546 -9.717 1.00 87.94 115 ALA A O 1
ATOM 885 N N . PRO A 1 116 ? 2.101 -4.851 -10.398 1.00 90.56 116 PRO A N 1
ATOM 886 C CA . PRO A 1 116 ? 2.207 -3.893 -9.301 1.00 90.56 116 PRO A CA 1
ATOM 887 C C . PRO A 1 116 ? 1.222 -2.724 -9.439 1.00 90.56 116 PRO A C 1
ATOM 889 O O . PRO A 1 116 ? 0.786 -2.190 -8.423 1.00 90.56 116 PRO A O 1
ATOM 892 N N . LEU A 1 117 ? 0.836 -2.330 -10.656 1.00 91.94 117 LEU A N 1
ATOM 893 C CA . LEU A 1 117 ? -0.137 -1.255 -10.855 1.00 91.94 117 LEU A CA 1
ATOM 894 C C . LEU A 1 117 ? -1.557 -1.676 -10.444 1.00 91.94 117 LEU A C 1
ATOM 896 O O . LEU A 1 117 ? -2.234 -0.923 -9.746 1.00 91.94 117 LEU A O 1
ATOM 900 N N . ASP A 1 118 ? -1.970 -2.895 -10.793 1.00 86.12 118 ASP A N 1
ATOM 901 C CA . ASP A 1 118 ? -3.235 -3.500 -10.351 1.00 86.12 118 ASP A CA 1
ATOM 902 C C . ASP A 1 118 ? -3.292 -3.646 -8.819 1.00 86.12 118 ASP A C 1
ATOM 904 O O . ASP A 1 118 ? -4.261 -3.248 -8.159 1.00 86.12 118 ASP A O 1
ATOM 908 N N . GLN A 1 119 ? -2.193 -4.122 -8.223 1.00 88.38 119 GLN A N 1
ATOM 909 C CA . GLN A 1 119 ? -2.062 -4.217 -6.771 1.00 88.38 119 GLN A CA 1
ATOM 910 C C . GLN A 1 119 ? -2.161 -2.841 -6.097 1.00 88.38 119 GLN A C 1
ATOM 912 O O . GLN A 1 119 ? -2.859 -2.698 -5.092 1.00 88.38 119 GLN A O 1
ATOM 917 N N . LEU A 1 120 ? -1.502 -1.822 -6.656 1.00 91.19 120 LEU A N 1
ATOM 918 C CA . LEU A 1 120 ? -1.558 -0.458 -6.138 1.00 91.19 120 LEU A CA 1
ATOM 919 C C . LEU A 1 120 ? -2.980 0.114 -6.217 1.00 91.19 120 LEU A C 1
ATOM 921 O O . LEU A 1 120 ? -3.454 0.687 -5.239 1.00 91.19 120 LEU A O 1
ATOM 925 N N . GLY A 1 121 ? -3.681 -0.087 -7.336 1.00 86.94 121 GLY A N 1
ATOM 926 C CA . GLY A 1 121 ? -5.081 0.319 -7.492 1.00 86.94 121 GLY A CA 1
ATOM 927 C C . GLY A 1 121 ? -6.001 -0.340 -6.460 1.00 86.94 121 GLY A C 1
ATOM 928 O O . GLY A 1 121 ? -6.807 0.341 -5.823 1.00 86.94 121 GLY A O 1
ATOM 929 N N . THR A 1 122 ? -5.822 -1.643 -6.222 1.00 84.19 122 THR A N 1
ATOM 930 C CA . THR A 1 122 ? -6.561 -2.400 -5.194 1.00 84.19 122 THR A CA 1
ATOM 931 C C . THR A 1 122 ? -6.339 -1.821 -3.796 1.00 84.19 122 THR A C 1
ATOM 933 O O . THR A 1 122 ? -7.286 -1.593 -3.043 1.00 84.19 122 THR A O 1
ATOM 936 N N . TRP A 1 123 ? -5.085 -1.543 -3.448 1.00 88.00 123 TRP A N 1
ATOM 937 C CA . TRP A 1 123 ? -4.706 -0.946 -2.171 1.00 88.00 123 TRP A CA 1
ATOM 938 C C . TRP A 1 123 ? -5.255 0.465 -1.975 1.00 88.00 123 TRP A C 1
ATOM 940 O O . TRP A 1 123 ? -5.749 0.788 -0.897 1.00 88.00 123 TRP A O 1
ATOM 950 N N . MET A 1 124 ? -5.218 1.292 -3.017 1.00 86.69 124 MET A N 1
ATOM 951 C CA . MET A 1 124 ? -5.768 2.644 -2.975 1.00 86.69 124 MET A CA 1
ATOM 952 C C . MET A 1 124 ? -7.290 2.650 -2.807 1.00 86.69 124 MET A C 1
ATOM 954 O O . MET A 1 124 ? -7.812 3.462 -2.046 1.00 86.69 124 MET A O 1
ATOM 958 N N . TYR A 1 125 ? -7.999 1.720 -3.450 1.00 83.31 125 TYR A N 1
ATOM 959 C CA . TYR A 1 125 ? -9.436 1.544 -3.236 1.00 83.31 125 TYR A CA 1
ATOM 960 C C . TYR A 1 125 ? -9.750 1.093 -1.799 1.00 83.31 125 TYR A C 1
ATOM 962 O O . TYR A 1 125 ? -10.633 1.650 -1.155 1.00 83.31 125 TYR A O 1
ATOM 970 N N . GLY A 1 126 ? -8.970 0.158 -1.242 1.00 80.00 126 GLY A N 1
ATOM 971 C CA . GLY A 1 126 ? -9.102 -0.238 0.167 1.00 80.00 126 GLY A CA 1
ATOM 972 C C . GLY A 1 126 ? -8.814 0.902 1.157 1.00 80.00 126 GLY A C 1
ATOM 973 O O . GLY A 1 126 ? -9.441 0.980 2.210 1.00 80.00 126 GLY A O 1
ATOM 974 N N . ALA A 1 127 ? -7.912 1.828 0.814 1.00 82.31 127 ALA A N 1
ATOM 975 C CA . ALA A 1 127 ? -7.667 3.031 1.611 1.00 82.31 127 ALA A CA 1
ATOM 976 C C . ALA A 1 127 ? -8.899 3.949 1.669 1.00 82.31 127 ALA A C 1
ATOM 978 O O . ALA A 1 127 ? -9.194 4.520 2.715 1.00 82.31 127 ALA A O 1
ATOM 979 N N . GLN A 1 128 ? -9.630 4.084 0.561 1.00 82.88 128 GLN A N 1
ATOM 980 C CA . GLN A 1 128 ? -10.880 4.847 0.507 1.00 82.88 128 GLN A CA 1
ATOM 981 C C . GLN A 1 128 ? -11.952 4.228 1.403 1.00 82.88 128 GLN A C 1
ATOM 983 O O . GLN A 1 128 ? -12.619 4.944 2.149 1.00 82.88 128 GLN A O 1
ATOM 988 N N . ASP A 1 129 ? -12.073 2.901 1.359 1.00 77.56 129 ASP A N 1
ATOM 989 C CA . ASP A 1 129 ? -13.018 2.139 2.175 1.00 77.56 129 ASP A CA 1
ATOM 990 C C . ASP A 1 129 ? -12.745 2.355 3.670 1.00 77.56 129 ASP A C 1
ATOM 992 O O . ASP A 1 129 ? -13.626 2.810 4.400 1.00 77.56 129 ASP A O 1
ATOM 996 N N . LEU A 1 130 ? -11.479 2.216 4.084 1.00 73.69 130 LEU A N 1
ATOM 997 C CA . LEU A 1 130 ? -10.998 2.531 5.434 1.00 73.69 130 LEU A CA 1
ATOM 998 C C . LEU A 1 130 ? -11.404 3.926 5.914 1.00 73.69 130 LEU A C 1
ATOM 1000 O O . LEU A 1 130 ? -11.877 4.112 7.038 1.00 73.69 130 LEU A O 1
ATOM 1004 N N . LEU A 1 131 ? -11.192 4.929 5.062 1.00 76.19 131 LEU A N 1
ATOM 1005 C CA . LEU A 1 131 ? -11.562 6.301 5.371 1.00 76.19 131 LEU A CA 1
ATOM 1006 C C . LEU A 1 131 ? -13.090 6.415 5.508 1.00 76.19 131 LEU A C 1
ATOM 1008 O O . LEU A 1 131 ? -13.568 7.066 6.439 1.00 76.19 131 LEU A O 1
ATOM 1012 N N . SER A 1 132 ? -13.864 5.768 4.638 1.00 74.06 132 SER A N 1
ATOM 1013 C CA . SER A 1 132 ? -15.330 5.816 4.664 1.00 74.06 132 SER A CA 1
ATOM 1014 C C . SER A 1 132 ? -15.944 5.139 5.902 1.00 74.06 132 SER A C 1
ATOM 1016 O O . SER A 1 132 ? -16.834 5.713 6.536 1.00 74.06 132 SER A O 1
ATOM 1018 N N . GLU A 1 133 ? -15.415 3.986 6.327 1.00 67.12 133 GLU A N 1
ATOM 1019 C CA . GLU A 1 133 ? -15.889 3.223 7.491 1.00 67.12 133 GLU A CA 1
ATOM 1020 C C . GLU A 1 133 ? -15.691 3.963 8.819 1.00 67.12 133 GLU A C 1
ATOM 1022 O O . GLU A 1 133 ? -16.459 3.782 9.774 1.00 67.12 133 GLU A O 1
ATOM 1027 N N . ALA A 1 134 ? -14.685 4.841 8.880 1.00 64.19 134 ALA A N 1
ATOM 1028 C CA . ALA A 1 134 ? -14.436 5.697 10.033 1.00 64.19 134 ALA A CA 1
ATOM 1029 C C . ALA A 1 134 ? -15.645 6.587 10.376 1.00 64.19 134 ALA A C 1
ATOM 1031 O O . ALA A 1 134 ? -15.770 7.031 11.515 1.00 64.19 134 ALA A O 1
ATOM 1032 N N . GLY A 1 135 ? -16.543 6.842 9.413 1.00 59.25 135 GLY A N 1
ATOM 1033 C CA . GLY A 1 135 ? -17.736 7.669 9.609 1.00 59.25 135 GLY A CA 1
ATOM 1034 C C . GLY A 1 135 ? -17.424 9.144 9.882 1.00 59.25 135 GLY A C 1
ATOM 1035 O O . GLY A 1 135 ? -18.296 9.883 10.332 1.00 59.25 135 GLY A O 1
ATOM 1036 N N . LEU A 1 136 ? -16.183 9.573 9.632 1.00 61.38 136 LEU A N 1
ATOM 1037 C CA . LEU A 1 136 ? -15.730 10.946 9.821 1.00 61.38 136 LEU A CA 1
ATOM 1038 C C . LEU A 1 136 ? -16.026 11.749 8.555 1.00 61.38 136 LEU A C 1
ATOM 1040 O O . LEU A 1 136 ? -15.564 11.403 7.464 1.00 61.38 136 LEU A O 1
ATOM 1044 N N . ALA A 1 137 ? -16.791 12.832 8.701 1.00 59.69 137 ALA A N 1
ATOM 1045 C CA . ALA A 1 137 ? -16.990 13.793 7.626 1.00 59.69 137 ALA A CA 1
ATOM 1046 C C . ALA A 1 137 ? -15.646 14.469 7.323 1.00 59.69 137 ALA A C 1
ATOM 1048 O O . ALA A 1 137 ? -15.127 15.228 8.140 1.00 59.69 137 ALA A O 1
ATOM 1049 N N . ARG A 1 138 ? -15.072 14.154 6.161 1.00 74.00 138 ARG A N 1
ATOM 1050 C CA . ARG A 1 138 ? -13.885 14.830 5.628 1.00 74.00 138 ARG A CA 1
ATOM 1051 C C . ARG A 1 138 ? -14.306 15.899 4.639 1.00 74.00 138 ARG A C 1
ATOM 1053 O O . ARG A 1 138 ? -15.403 15.841 4.085 1.00 74.00 138 ARG A O 1
ATOM 1060 N N . ASP A 1 139 ? -13.408 16.847 4.412 1.00 77.62 139 ASP A N 1
ATOM 1061 C CA . ASP A 1 139 ? -13.604 17.894 3.420 1.00 77.62 139 ASP A CA 1
ATOM 1062 C C . ASP A 1 139 ? -13.947 17.310 2.033 1.00 77.62 139 ASP A C 1
ATOM 1064 O O . ASP A 1 139 ? -13.362 16.321 1.578 1.00 77.62 139 ASP A O 1
ATOM 1068 N N . GLN A 1 140 ? -14.924 17.920 1.362 1.00 79.69 140 GLN A N 1
ATOM 1069 C CA . GLN A 1 140 ? -15.422 17.434 0.078 1.00 79.69 140 GLN A CA 1
ATOM 1070 C C . GLN A 1 140 ? -14.369 17.568 -1.031 1.00 79.69 140 GLN A C 1
ATOM 1072 O O . GLN A 1 140 ? -14.302 16.712 -1.915 1.00 79.69 140 GLN A O 1
ATOM 1077 N N . ALA A 1 141 ? -13.530 18.610 -0.991 1.00 80.25 141 ALA A N 1
ATOM 1078 C CA . ALA A 1 141 ? -12.462 18.793 -1.968 1.00 80.25 141 ALA A CA 1
ATOM 1079 C C . ALA A 1 141 ? -11.337 17.770 -1.757 1.00 80.25 141 ALA A C 1
ATOM 1081 O O . ALA A 1 141 ? -10.807 17.240 -2.736 1.00 80.25 141 ALA A O 1
ATOM 1082 N N . PHE A 1 142 ? -11.027 17.431 -0.502 1.00 82.81 142 PHE A N 1
ATOM 1083 C CA . PHE A 1 142 ? -10.123 16.326 -0.177 1.00 82.81 142 PHE A CA 1
ATOM 1084 C C . PHE A 1 142 ? -10.621 14.995 -0.762 1.00 82.81 142 PHE A C 1
ATOM 1086 O O . PHE A 1 142 ? -9.873 14.329 -1.479 1.00 82.81 142 PHE A O 1
ATOM 1093 N N . GLN A 1 143 ? -11.886 14.636 -0.514 1.00 82.12 143 GLN A N 1
ATOM 1094 C CA . GLN A 1 143 ? -12.456 13.383 -1.025 1.00 82.12 143 GLN A CA 1
ATOM 1095 C C . GLN A 1 143 ? -12.470 13.343 -2.556 1.00 82.12 143 GLN A C 1
ATOM 1097 O O . GLN A 1 143 ? -12.029 12.364 -3.147 1.00 82.12 143 GLN A O 1
ATOM 1102 N N . ALA A 1 144 ? -12.852 14.442 -3.215 1.00 85.19 144 ALA A N 1
ATOM 1103 C CA . ALA A 1 144 ? -12.835 14.519 -4.674 1.00 85.19 144 ALA A CA 1
ATOM 1104 C C . ALA A 1 144 ? -11.430 14.285 -5.263 1.00 85.19 144 ALA A C 1
ATOM 1106 O O . ALA A 1 144 ? -11.286 13.603 -6.277 1.00 85.19 144 ALA A O 1
ATOM 1107 N N . LYS A 1 145 ? -10.382 14.819 -4.621 1.00 86.62 145 LYS A N 1
ATOM 1108 C CA . LYS A 1 145 ? -8.990 14.618 -5.054 1.00 86.62 145 LYS A CA 1
ATOM 1109 C C . LYS A 1 145 ? -8.504 13.191 -4.827 1.00 86.62 145 LYS A C 1
ATOM 1111 O O . LYS A 1 145 ? -7.779 12.654 -5.664 1.00 86.62 145 LYS A O 1
ATOM 1116 N N . LEU A 1 146 ? -8.900 12.573 -3.718 1.00 87.06 146 LEU A N 1
ATOM 1117 C CA . LEU A 1 146 ? -8.611 11.168 -3.459 1.00 87.06 146 LEU A CA 1
ATOM 1118 C C . LEU A 1 146 ? -9.281 10.267 -4.511 1.00 87.06 146 LEU A C 1
ATOM 1120 O O . LEU A 1 146 ? -8.606 9.429 -5.109 1.00 87.06 146 LEU A O 1
ATOM 1124 N N . ASP A 1 147 ? -10.563 10.496 -4.795 1.00 88.38 147 ASP A N 1
ATOM 1125 C CA . ASP A 1 147 ? -11.343 9.743 -5.783 1.00 88.38 147 ASP A CA 1
ATOM 1126 C C . ASP A 1 147 ? -10.754 9.864 -7.196 1.00 88.38 147 ASP A C 1
ATOM 1128 O O . ASP A 1 147 ? -10.647 8.867 -7.922 1.00 88.38 147 ASP A O 1
ATOM 1132 N N . GLU A 1 148 ? -10.322 11.073 -7.574 1.00 90.12 148 GLU A N 1
ATOM 1133 C CA . GLU A 1 148 ? -9.620 11.350 -8.831 1.00 90.12 148 GLU A CA 1
ATOM 1134 C C . GLU A 1 148 ? -8.343 10.501 -8.941 1.00 90.12 148 GLU A C 1
ATOM 1136 O O . GLU A 1 148 ? -8.128 9.827 -9.952 1.00 90.12 148 GLU A O 1
ATOM 1141 N N . LYS A 1 149 ? -7.524 10.461 -7.879 1.00 90.81 149 LYS A N 1
ATOM 1142 C CA . LYS A 1 149 ? -6.270 9.695 -7.861 1.00 90.81 149 LYS A CA 1
ATOM 1143 C C . LYS A 1 149 ? -6.507 8.190 -7.925 1.00 90.81 149 LYS A C 1
ATOM 1145 O O . LYS A 1 149 ? -5.839 7.506 -8.697 1.00 90.81 149 LYS A O 1
ATOM 1150 N N . ILE A 1 150 ? -7.448 7.672 -7.134 1.00 90.19 150 ILE A N 1
ATOM 1151 C CA . ILE A 1 150 ? -7.801 6.244 -7.118 1.00 90.19 150 ILE A CA 1
ATOM 1152 C C . ILE A 1 150 ? -8.265 5.804 -8.501 1.00 90.19 150 ILE A C 1
ATOM 1154 O O . ILE A 1 150 ? -7.794 4.789 -9.014 1.00 90.19 150 ILE A O 1
ATOM 1158 N N . SER A 1 151 ? -9.157 6.584 -9.113 1.00 89.38 151 SER A N 1
ATOM 1159 C CA . SER A 1 151 ? -9.682 6.282 -10.443 1.00 89.38 151 SER A CA 1
ATOM 1160 C C . SER A 1 151 ? -8.569 6.293 -11.486 1.00 89.38 151 SER A C 1
ATOM 1162 O O . SER A 1 151 ? -8.481 5.359 -12.271 1.00 89.38 151 SER A O 1
ATOM 1164 N N . ALA A 1 152 ? -7.664 7.277 -11.448 1.00 90.69 152 ALA A N 1
ATOM 1165 C CA . ALA A 1 152 ? -6.535 7.343 -12.372 1.00 90.69 152 ALA A CA 1
ATOM 1166 C C . ALA A 1 152 ? -5.584 6.140 -12.243 1.00 90.69 152 ALA A C 1
ATOM 1168 O O . ALA A 1 152 ? -5.182 5.570 -13.254 1.00 90.69 152 ALA A O 1
ATOM 1169 N N . VAL A 1 153 ? -5.238 5.723 -11.018 1.00 90.00 153 VAL A N 1
ATOM 1170 C CA . VAL A 1 153 ? -4.348 4.567 -10.796 1.00 90.00 153 VAL A CA 1
ATOM 1171 C C . VAL A 1 153 ? -5.014 3.257 -11.213 1.00 90.00 153 VAL A C 1
ATOM 1173 O O . VAL A 1 153 ? -4.376 2.433 -11.868 1.00 90.00 153 VAL A O 1
ATOM 1176 N N . ARG A 1 154 ? -6.295 3.067 -10.879 1.00 88.56 154 ARG A N 1
ATOM 1177 C CA . ARG A 1 154 ? -7.034 1.853 -11.243 1.00 88.56 154 ARG A CA 1
ATOM 1178 C C . ARG A 1 154 ? -7.248 1.755 -12.753 1.00 88.56 154 ARG A C 1
ATOM 1180 O O . ARG A 1 154 ? -6.939 0.721 -13.335 1.00 88.56 154 ARG A O 1
ATOM 1187 N N . ASP A 1 155 ? -7.674 2.843 -13.393 1.00 85.12 155 ASP A N 1
ATOM 1188 C CA . ASP A 1 155 ? -7.823 2.912 -14.849 1.00 85.12 155 ASP A CA 1
ATOM 1189 C C . ASP A 1 155 ? -6.494 2.637 -15.559 1.00 85.12 155 ASP A C 1
ATOM 1191 O O . ASP A 1 155 ? -6.483 1.984 -16.603 1.00 85.12 155 ASP A O 1
ATOM 1195 N N . ALA A 1 156 ? -5.372 3.094 -14.991 1.00 86.44 156 ALA A N 1
ATOM 1196 C CA . ALA A 1 156 ? -4.054 2.825 -15.546 1.00 86.44 156 ALA A CA 1
ATOM 1197 C C . ALA A 1 156 ? -3.741 1.322 -15.603 1.00 86.44 156 ALA A C 1
ATOM 1199 O O . ALA A 1 156 ? -3.220 0.852 -16.616 1.00 86.44 156 ALA A O 1
ATOM 1200 N N . GLY A 1 157 ? -4.099 0.575 -14.553 1.00 79.75 157 GLY A N 1
ATOM 1201 C CA . GLY A 1 157 ? -3.984 -0.884 -14.510 1.00 79.75 157 GLY A CA 1
ATOM 1202 C C . GLY A 1 157 ? -4.985 -1.583 -15.433 1.00 79.75 157 GLY A C 1
ATOM 1203 O O . GLY A 1 157 ? -4.590 -2.364 -16.294 1.00 79.75 157 GLY A O 1
ATOM 1204 N N . GLU A 1 158 ? -6.275 -1.261 -15.313 1.00 75.94 158 GLU A N 1
ATOM 1205 C CA . GLU A 1 158 ? -7.360 -1.940 -16.041 1.00 75.94 158 GLU A CA 1
ATOM 1206 C C . GLU A 1 158 ? -7.296 -1.727 -17.559 1.00 75.94 158 GLU A C 1
ATOM 1208 O O . GLU A 1 158 ? -7.576 -2.642 -18.336 1.00 75.94 158 GLU A O 1
ATOM 1213 N N . LYS A 1 159 ? -6.933 -0.517 -17.999 1.00 80.81 159 LYS A N 1
ATOM 1214 C CA . LYS A 1 159 ? -6.876 -0.142 -19.422 1.00 80.81 159 LYS A 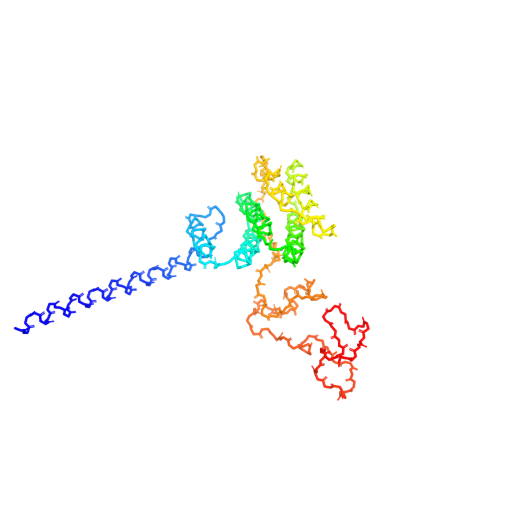CA 1
ATOM 1215 C C . LYS A 1 159 ? -5.482 -0.327 -20.022 1.00 80.81 159 LYS A C 1
ATOM 1217 O O . LYS A 1 159 ? -5.274 0.042 -21.177 1.00 80.81 159 LYS A O 1
ATOM 1222 N N . GLY A 1 160 ? -4.522 -0.850 -19.253 1.00 79.25 160 GLY A N 1
ATOM 1223 C CA . GLY A 1 160 ? -3.137 -1.015 -19.696 1.00 79.25 160 GLY A CA 1
ATOM 1224 C C . GLY A 1 160 ? -2.456 0.309 -20.058 1.00 79.25 160 GLY A C 1
ATOM 1225 O O . GLY A 1 160 ? -1.577 0.342 -20.921 1.00 79.25 160 GLY A O 1
ATOM 1226 N N . MET A 1 161 ? -2.846 1.425 -19.429 1.00 82.94 161 MET A N 1
ATOM 1227 C CA . MET A 1 161 ? -2.211 2.734 -19.635 1.00 82.94 161 MET A CA 1
ATOM 1228 C C . MET A 1 161 ? -0.907 2.820 -18.829 1.00 82.94 161 MET A C 1
ATOM 1230 O O . MET A 1 161 ? -0.727 3.660 -17.955 1.00 82.94 161 MET A O 1
ATOM 1234 N N . ILE A 1 162 ? 0.036 1.937 -19.144 1.00 86.50 162 ILE A N 1
ATOM 1235 C CA . ILE A 1 162 ? 1.299 1.747 -18.418 1.00 86.50 162 ILE A CA 1
ATOM 1236 C C . ILE A 1 162 ? 2.447 2.628 -18.931 1.00 86.50 162 ILE A C 1
ATOM 1238 O O . ILE A 1 162 ? 3.624 2.346 -18.677 1.00 86.50 162 ILE A O 1
ATOM 1242 N N . ALA A 1 163 ? 2.140 3.667 -19.713 1.00 90.25 163 ALA A N 1
ATOM 1243 C CA . ALA A 1 163 ? 3.148 4.576 -20.248 1.00 90.25 163 ALA A CA 1
ATOM 1244 C C . ALA A 1 163 ? 3.868 5.308 -19.094 1.00 90.25 163 ALA A C 1
ATOM 1246 O O . ALA A 1 163 ? 3.186 5.855 -18.223 1.00 90.25 163 ALA A O 1
ATOM 1247 N N . PRO A 1 164 ? 5.217 5.374 -19.071 1.00 92.69 164 PRO A N 1
ATOM 1248 C CA . PRO A 1 164 ? 5.948 5.958 -17.944 1.00 92.69 164 PRO A CA 1
ATOM 1249 C C . PRO A 1 164 ? 5.540 7.400 -17.644 1.00 92.69 164 PRO A C 1
ATOM 1251 O O . PRO A 1 164 ? 5.346 7.756 -16.484 1.00 92.69 164 PRO A O 1
ATOM 1254 N N . ASP A 1 165 ? 5.359 8.210 -18.688 1.00 92.94 165 ASP A N 1
ATOM 1255 C CA . ASP A 1 165 ? 4.993 9.621 -18.548 1.00 92.94 165 ASP A CA 1
ATOM 1256 C C . ASP A 1 165 ? 3.600 9.788 -17.936 1.00 92.94 165 ASP A C 1
ATOM 1258 O O . ASP A 1 165 ? 3.393 10.677 -17.114 1.00 92.94 165 ASP A O 1
ATOM 1262 N N . TYR A 1 166 ? 2.665 8.890 -18.259 1.00 90.50 166 TYR A N 1
ATOM 1263 C CA . TYR A 1 166 ? 1.329 8.893 -17.666 1.00 90.50 166 TYR A CA 1
ATOM 1264 C C . TYR A 1 166 ? 1.376 8.541 -16.174 1.00 90.50 166 TYR A C 1
ATOM 1266 O O . TYR A 1 166 ? 0.822 9.266 -15.351 1.00 90.50 166 TYR A O 1
ATOM 1274 N N . LEU A 1 167 ? 2.119 7.496 -15.796 1.00 90.81 167 LEU A N 1
ATOM 1275 C CA . LEU A 1 167 ? 2.279 7.105 -14.390 1.00 90.81 167 LEU A CA 1
ATOM 1276 C C . LEU A 1 167 ? 2.968 8.201 -13.554 1.00 90.81 167 LEU A C 1
ATOM 1278 O O . LEU A 1 167 ? 2.546 8.488 -12.431 1.00 90.81 167 LEU A O 1
ATOM 1282 N N . ARG A 1 168 ? 3.985 8.875 -14.110 1.00 93.19 168 ARG A N 1
ATOM 1283 C CA . ARG A 1 168 ? 4.630 10.039 -13.470 1.00 93.19 168 ARG A CA 1
ATOM 1284 C C . ARG A 1 168 ? 3.696 11.248 -13.378 1.00 93.19 168 ARG A C 1
ATOM 1286 O O . ARG A 1 168 ? 3.767 11.995 -12.399 1.00 93.19 168 ARG A O 1
ATOM 1293 N N . ALA A 1 169 ? 2.816 11.441 -14.360 1.00 89.75 169 ALA A N 1
ATOM 1294 C CA . ALA A 1 169 ? 1.817 12.501 -14.320 1.00 89.75 169 ALA A CA 1
ATOM 1295 C C . ALA A 1 169 ? 0.825 12.272 -13.172 1.00 89.75 169 ALA A C 1
ATOM 1297 O O . ALA A 1 169 ? 0.600 13.193 -12.392 1.00 89.75 169 ALA A O 1
ATOM 1298 N N . ILE A 1 170 ? 0.328 11.043 -12.977 1.00 86.88 170 ILE A N 1
ATOM 1299 C CA . ILE A 1 170 ? -0.539 10.714 -11.830 1.00 86.88 170 ILE A CA 1
ATOM 1300 C C . ILE A 1 170 ? 0.164 11.041 -10.502 1.00 86.88 170 ILE A C 1
ATOM 1302 O O . ILE A 1 170 ? -0.434 11.661 -9.623 1.00 86.88 170 ILE A O 1
ATOM 1306 N N . ALA A 1 171 ? 1.448 10.687 -10.371 1.00 86.56 171 ALA A N 1
ATOM 1307 C CA . ALA A 1 171 ? 2.226 10.912 -9.151 1.00 86.56 171 ALA A CA 1
ATOM 1308 C C . ALA A 1 171 ? 2.443 12.398 -8.794 1.00 86.56 171 ALA A C 1
ATOM 1310 O O . ALA A 1 171 ? 2.731 12.717 -7.642 1.00 86.56 171 ALA A O 1
ATOM 1311 N N . THR A 1 172 ? 2.348 13.311 -9.764 1.00 82.50 172 THR A N 1
ATOM 1312 C CA . THR A 1 172 ? 2.656 14.742 -9.574 1.00 82.50 172 THR A CA 1
ATOM 1313 C C . THR A 1 172 ? 1.430 15.652 -9.665 1.00 82.50 172 THR A C 1
ATOM 1315 O O . THR A 1 172 ? 1.414 16.709 -9.034 1.00 82.50 172 THR A O 1
ATOM 1318 N N . ALA A 1 173 ? 0.397 15.255 -10.412 1.00 71.00 173 ALA A N 1
ATOM 1319 C CA . ALA A 1 173 ? -0.758 16.095 -10.723 1.00 71.00 173 ALA A CA 1
ATOM 1320 C C . ALA A 1 173 ? -1.814 16.159 -9.606 1.00 71.00 173 ALA A C 1
ATOM 1322 O O . ALA A 1 173 ? -2.638 17.074 -9.607 1.00 71.00 173 ALA A O 1
ATOM 1323 N N . ILE A 1 174 ? -1.795 15.229 -8.643 1.00 62.28 174 ILE A N 1
ATOM 1324 C CA . ILE A 1 174 ? -2.840 15.122 -7.614 1.00 62.28 174 ILE A CA 1
ATOM 1325 C C . ILE A 1 174 ? -2.219 15.160 -6.206 1.00 62.28 174 ILE A C 1
ATOM 1327 O O . ILE A 1 174 ? -2.015 14.115 -5.587 1.00 62.28 174 ILE A O 1
ATOM 1331 N N . PRO A 1 175 ? -1.890 16.353 -5.672 1.00 63.50 175 PRO A N 1
ATOM 1332 C CA . PRO A 1 175 ? -1.330 16.490 -4.332 1.00 63.50 175 PRO A CA 1
ATOM 1333 C C . PRO A 1 175 ? -2.447 16.450 -3.280 1.00 63.50 175 PRO A C 1
ATOM 1335 O O . PRO A 1 175 ? -2.815 17.483 -2.718 1.00 63.50 175 PRO A O 1
ATOM 1338 N N . VAL A 1 176 ? -3.003 15.264 -3.017 1.00 63.12 176 VAL A N 1
ATOM 1339 C CA . VAL A 1 176 ? -4.133 15.094 -2.084 1.00 63.12 176 VAL A CA 1
ATOM 1340 C C . VAL A 1 176 ? -3.775 15.642 -0.695 1.00 63.12 176 VAL A C 1
ATOM 1342 O O . VAL A 1 176 ? -4.555 16.374 -0.087 1.00 63.12 176 VAL A O 1
ATOM 1345 N N . SER A 1 177 ? -2.539 15.392 -0.259 1.00 61.25 177 SER A N 1
ATOM 1346 C CA . SER A 1 177 ? -1.958 15.831 1.018 1.00 61.25 177 SER A CA 1
ATOM 1347 C C . SER A 1 177 ? -1.794 17.347 1.204 1.00 61.25 177 SER A C 1
ATOM 1349 O O . SER A 1 177 ? -1.612 17.798 2.332 1.00 61.25 177 SER A O 1
ATOM 1351 N N . LYS A 1 178 ? -1.859 18.155 0.134 1.00 59.28 178 LYS A N 1
ATOM 1352 C CA . LYS A 1 178 ? -1.739 19.627 0.220 1.00 59.28 178 LYS A CA 1
ATOM 1353 C C . LYS A 1 178 ? -3.083 20.341 0.389 1.00 59.28 178 LYS A C 1
ATOM 1355 O O . LYS A 1 178 ? -3.106 21.565 0.508 1.00 59.28 178 LYS A O 1
ATOM 1360 N N . THR A 1 179 ? -4.189 19.602 0.377 1.00 51.03 179 THR A N 1
ATOM 1361 C CA . THR A 1 179 ? -5.533 20.164 0.549 1.00 51.03 179 THR A CA 1
ATOM 1362 C C . THR A 1 179 ? -5.805 20.364 2.045 1.00 51.03 179 THR A C 1
ATOM 1364 O O . THR A 1 179 ? -5.631 19.408 2.803 1.00 51.03 179 THR A O 1
ATOM 1367 N N . PRO A 1 180 ? -6.215 21.561 2.509 1.00 47.44 180 PRO A N 1
ATOM 1368 C CA . PRO A 1 180 ? -6.578 21.766 3.908 1.00 47.44 180 PRO A CA 1
ATOM 1369 C C . PRO A 1 180 ? -7.728 20.832 4.297 1.00 47.44 180 PRO A C 1
ATOM 1371 O O . PRO A 1 180 ? -8.810 20.914 3.725 1.00 47.44 180 PRO A O 1
ATOM 1374 N N . SER A 1 181 ? -7.503 19.951 5.268 1.00 47.75 181 SER A N 1
ATOM 1375 C CA . SER A 1 181 ? -8.573 19.168 5.883 1.00 47.75 181 SER A CA 1
ATOM 1376 C C . SER A 1 181 ? -8.969 19.866 7.174 1.00 47.75 181 SER A C 1
ATOM 1378 O O . SER A 1 181 ? -8.153 19.996 8.089 1.00 47.75 181 SER A O 1
ATOM 1380 N N . ALA A 1 182 ? -10.205 20.356 7.253 1.00 47.62 182 ALA A N 1
ATOM 1381 C CA . ALA A 1 182 ? -10.779 20.708 8.541 1.00 47.62 182 ALA A CA 1
ATOM 1382 C C . ALA A 1 182 ? -10.917 19.400 9.330 1.00 47.62 182 ALA A C 1
ATOM 1384 O O . ALA A 1 182 ? -11.770 18.574 9.008 1.00 47.62 182 ALA A O 1
ATOM 1385 N N . GLN A 1 183 ? -10.046 19.177 10.320 1.00 47.94 183 GLN A N 1
ATOM 1386 C CA . GLN A 1 183 ? -10.200 18.064 11.255 1.00 47.94 183 GLN A CA 1
ATOM 1387 C C . GLN A 1 183 ? -11.617 18.124 11.826 1.00 47.94 183 GLN A C 1
ATOM 1389 O O . GLN A 1 183 ? -11.991 19.106 12.473 1.00 47.94 183 GLN A O 1
ATOM 1394 N N . ALA A 1 184 ? -12.416 17.085 11.571 1.00 47.00 184 ALA A N 1
ATOM 1395 C CA . ALA A 1 184 ? -13.673 16.916 12.275 1.00 47.00 184 ALA A CA 1
ATOM 1396 C C . ALA A 1 184 ? -13.348 16.915 13.772 1.00 47.00 184 ALA A C 1
ATOM 1398 O O . ALA A 1 184 ? -12.510 16.138 14.229 1.00 47.00 184 ALA A O 1
ATOM 1399 N N . SER A 1 185 ? -13.957 17.827 14.526 1.00 43.59 185 SER A N 1
ATOM 1400 C CA . SER A 1 185 ? -13.822 17.862 15.978 1.00 43.59 185 SER A CA 1
ATOM 1401 C C . SER A 1 185 ? -14.348 16.535 16.511 1.00 43.59 185 SER A C 1
ATOM 1403 O O . SER A 1 185 ? -15.544 16.270 16.422 1.00 43.59 185 SER A O 1
ATOM 1405 N N . ILE A 1 186 ? -13.459 15.675 16.994 1.00 45.62 186 ILE A N 1
ATOM 1406 C CA . ILE A 1 186 ? -13.825 14.366 17.530 1.00 45.62 186 ILE A CA 1
ATOM 1407 C C . ILE A 1 186 ? -14.406 14.609 18.926 1.00 45.62 186 ILE A C 1
ATOM 1409 O O . ILE A 1 186 ? -13.678 15.099 19.792 1.00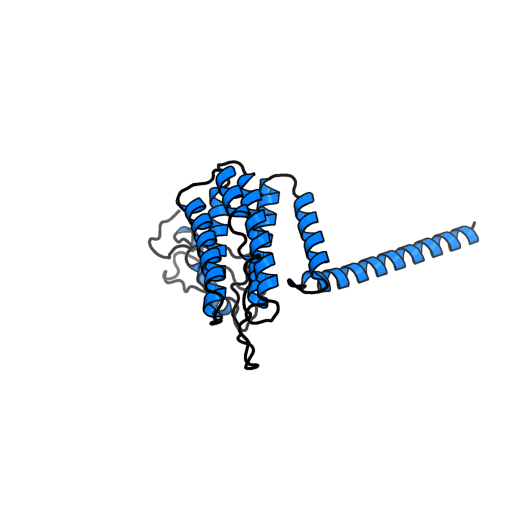 45.62 186 ILE A O 1
ATOM 1413 N N . PRO A 1 187 ? -15.698 14.325 19.185 1.00 43.69 187 PRO A N 1
ATOM 1414 C CA . PRO A 1 187 ? -16.189 14.252 20.552 1.00 43.69 187 PRO A CA 1
ATOM 1415 C C . PRO A 1 187 ? -15.460 13.096 21.236 1.00 43.69 187 PRO A C 1
ATOM 1417 O O . PRO A 1 187 ? -15.308 12.039 20.631 1.00 43.69 187 PRO A O 1
ATOM 1420 N N . ASP A 1 188 ? -15.034 13.302 22.478 1.00 45.62 188 ASP A N 1
ATOM 1421 C CA . ASP A 1 188 ? -14.158 12.456 23.311 1.00 45.62 188 ASP A CA 1
ATOM 1422 C C . ASP A 1 188 ? -14.741 11.061 23.677 1.00 45.62 188 ASP A C 1
ATOM 1424 O O . ASP A 1 188 ? -14.557 10.536 24.773 1.00 45.62 188 ASP A O 1
ATOM 1428 N N . ILE A 1 189 ? -15.534 10.455 22.790 1.00 42.44 189 ILE A N 1
ATOM 1429 C CA . ILE A 1 189 ? -16.374 9.292 23.057 1.00 42.44 189 ILE A CA 1
ATOM 1430 C C . ILE A 1 189 ? -15.890 8.105 22.214 1.00 42.44 189 ILE A C 1
ATOM 1432 O O . ILE A 1 189 ? -16.333 7.876 21.092 1.00 42.44 189 ILE A O 1
ATOM 1436 N N . LEU A 1 190 ? -15.049 7.306 22.879 1.00 40.56 190 LEU A N 1
ATOM 1437 C CA . LEU A 1 190 ? -14.682 5.905 22.634 1.00 40.56 190 LEU A CA 1
ATOM 1438 C C . LEU A 1 190 ? -13.620 5.606 21.554 1.00 40.56 190 LEU A C 1
ATOM 1440 O O . LEU A 1 190 ? -13.688 6.110 20.435 1.00 40.56 190 LEU A O 1
ATOM 1444 N N . PRO A 1 191 ? -12.684 4.675 21.843 1.00 42.28 191 PRO A N 1
ATOM 1445 C CA . PRO A 1 191 ? -11.811 4.105 20.830 1.00 42.28 191 PRO A CA 1
ATOM 1446 C C . PRO A 1 191 ? -12.660 3.229 19.909 1.00 42.28 191 PRO A C 1
ATOM 1448 O O . PRO A 1 191 ? -13.015 2.096 20.245 1.00 42.28 191 PRO A O 1
ATOM 1451 N N . ARG A 1 192 ? -13.016 3.745 18.734 1.00 47.59 192 ARG A N 1
ATOM 1452 C CA . ARG A 1 192 ? -13.565 2.899 17.678 1.00 47.59 192 ARG A CA 1
ATOM 1453 C C . ARG A 1 192 ? -12.420 2.021 17.181 1.00 47.59 192 ARG A C 1
ATOM 1455 O O . ARG A 1 192 ? -11.448 2.523 16.627 1.00 47.59 192 ARG A O 1
ATOM 1462 N N . THR A 1 193 ? -12.505 0.713 17.407 1.00 43.97 193 THR A N 1
ATOM 1463 C CA . THR A 1 193 ? -11.588 -0.259 16.807 1.00 43.97 193 THR A CA 1
ATOM 1464 C C . THR A 1 193 ? -11.893 -0.361 15.317 1.00 43.97 193 THR A C 1
ATOM 1466 O O . THR A 1 193 ? -12.607 -1.256 14.865 1.00 43.97 193 THR A O 1
ATOM 1469 N N . VAL A 1 194 ? -11.365 0.583 14.538 1.00 44.28 194 VAL A N 1
ATOM 1470 C CA . VAL A 1 194 ? -11.260 0.419 13.089 1.00 44.28 194 VAL A CA 1
ATOM 1471 C C . VAL A 1 194 ? -10.361 -0.796 12.878 1.00 44.28 194 VAL A C 1
ATOM 1473 O O . VAL A 1 194 ? -9.170 -0.773 13.197 1.00 44.28 194 VAL A O 1
ATOM 1476 N N . HIS A 1 195 ? -10.952 -1.909 12.444 1.00 42.69 195 HIS A N 1
ATOM 1477 C CA . HIS A 1 195 ? -10.198 -3.101 12.088 1.00 42.69 195 HIS A CA 1
ATOM 1478 C C . HIS A 1 195 ? -9.514 -2.813 10.757 1.00 42.69 195 HIS A C 1
ATOM 1480 O O . HIS A 1 195 ? -10.038 -3.106 9.691 1.00 42.69 195 HIS A O 1
ATOM 1486 N N . ALA A 1 196 ? -8.341 -2.190 10.845 1.00 44.94 196 ALA A N 1
ATOM 1487 C CA . ALA A 1 196 ? -7.438 -1.997 9.728 1.00 44.94 196 ALA A CA 1
ATOM 1488 C C . ALA A 1 196 ? -7.313 -3.295 8.903 1.00 44.94 196 ALA A C 1
ATOM 1490 O O . ALA A 1 196 ? -7.009 -4.338 9.502 1.00 44.94 196 ALA A O 1
ATOM 1491 N N . PRO A 1 197 ? -7.436 -3.269 7.561 1.00 43.41 197 PRO A N 1
ATOM 1492 C CA . PRO A 1 197 ? -6.839 -4.285 6.723 1.00 43.41 197 PRO A CA 1
ATOM 1493 C C . PRO A 1 197 ? -5.335 -4.140 6.911 1.00 43.41 197 PRO A C 1
ATOM 1495 O O . PRO A 1 197 ? -4.646 -3.346 6.278 1.00 43.41 197 PRO A O 1
ATOM 1498 N N . ARG A 1 198 ? -4.846 -4.897 7.885 1.00 50.53 198 ARG A N 1
ATOM 1499 C CA . ARG A 1 198 ? -3.441 -5.112 8.132 1.00 50.53 198 ARG A CA 1
ATOM 1500 C C . ARG A 1 198 ? -2.858 -5.658 6.836 1.00 50.53 198 ARG A C 1
ATOM 1502 O O . ARG A 1 198 ? -3.093 -6.818 6.503 1.00 50.53 198 ARG A O 1
ATOM 1509 N N . ALA A 1 199 ? -2.073 -4.854 6.128 1.00 50.25 199 ALA A N 1
ATOM 1510 C CA . ALA A 1 199 ? -1.147 -5.325 5.113 1.00 50.25 199 ALA A CA 1
ATOM 1511 C C . ALA A 1 199 ? -0.027 -6.110 5.819 1.00 50.25 199 ALA A C 1
ATOM 1513 O O . ALA A 1 199 ? 1.118 -5.684 5.930 1.00 50.25 199 ALA A O 1
ATOM 1514 N N . PHE A 1 200 ? -0.406 -7.238 6.415 1.00 56.66 200 PHE A N 1
ATOM 1515 C CA . PHE A 1 200 ? 0.490 -8.249 6.927 1.00 56.66 200 PHE A CA 1
ATOM 1516 C C . PHE A 1 200 ? 0.898 -9.108 5.740 1.00 56.66 200 PHE A C 1
ATOM 1518 O O . PHE A 1 200 ? 0.057 -9.601 4.981 1.00 56.66 200 PHE A O 1
ATOM 1525 N N . LYS A 1 201 ? 2.204 -9.318 5.587 1.00 55.78 201 LYS A N 1
ATOM 1526 C CA . LYS A 1 201 ? 2.722 -10.321 4.662 1.00 55.78 201 LYS A CA 1
ATOM 1527 C C . LYS A 1 201 ? 2.420 -11.691 5.269 1.00 55.78 201 LYS A C 1
ATOM 1529 O O . LYS A 1 201 ? 3.171 -12.212 6.091 1.00 55.78 201 LYS A O 1
ATOM 1534 N N . HIS A 1 202 ? 1.258 -12.238 4.932 1.00 70.00 202 HIS A N 1
ATOM 1535 C CA . HIS A 1 202 ? 0.856 -13.564 5.371 1.00 70.00 202 HIS A CA 1
ATOM 1536 C C . HIS A 1 202 ? 1.733 -14.594 4.655 1.00 70.00 202 HIS A C 1
ATOM 1538 O O . HIS A 1 202 ? 1.873 -14.564 3.435 1.00 70.00 202 HIS A O 1
ATOM 1544 N N . SER A 1 203 ? 2.320 -15.538 5.396 1.00 76.31 203 SER A N 1
ATOM 1545 C CA . SER A 1 203 ? 3.017 -16.673 4.765 1.00 76.31 203 SER A CA 1
ATOM 1546 C C . SER A 1 203 ? 2.055 -17.575 3.981 1.00 76.31 203 SER A C 1
ATOM 1548 O O . SER A 1 203 ? 2.492 -18.386 3.173 1.00 76.31 203 SER A O 1
ATOM 1550 N N . TYR A 1 204 ? 0.754 -17.463 4.261 1.00 82.19 204 TYR A N 1
ATOM 1551 C CA . TYR A 1 204 ? -0.313 -18.016 3.442 1.00 82.19 204 TYR A CA 1
ATOM 1552 C C . TYR A 1 204 ? -0.750 -16.960 2.413 1.00 82.19 204 TYR A C 1
ATOM 1554 O O . TYR A 1 204 ? -1.115 -15.860 2.830 1.00 82.19 204 TYR A O 1
ATOM 1562 N N . PRO A 1 205 ? -0.720 -17.247 1.101 1.00 81.44 205 PRO A N 1
ATOM 1563 C CA . PRO A 1 205 ? -1.161 -16.294 0.091 1.00 81.44 205 PRO A CA 1
ATOM 1564 C C . PRO A 1 205 ? -2.672 -16.061 0.213 1.00 81.44 205 PRO A C 1
ATOM 1566 O O . PRO A 1 205 ? -3.472 -16.975 0.023 1.00 81.44 205 PRO A O 1
ATOM 1569 N N . LEU A 1 206 ? -3.065 -14.829 0.540 1.00 85.94 206 LEU A N 1
ATOM 1570 C CA . LEU A 1 206 ? -4.461 -14.403 0.496 1.00 85.94 206 LEU A CA 1
ATOM 1571 C C . LEU A 1 206 ? -4.805 -14.021 -0.945 1.00 85.94 206 LEU A C 1
ATOM 1573 O O . LEU A 1 206 ? -4.658 -12.869 -1.339 1.00 85.94 206 LEU A O 1
ATOM 1577 N N . ASP A 1 207 ? -5.219 -15.003 -1.740 1.00 83.56 207 ASP A N 1
ATOM 1578 C CA . ASP A 1 207 ? -5.632 -14.830 -3.131 1.00 83.56 207 ASP A CA 1
ATOM 1579 C C . ASP A 1 207 ? -7.052 -15.378 -3.380 1.00 83.56 207 ASP A C 1
ATOM 1581 O O . ASP A 1 207 ? -7.663 -16.038 -2.532 1.00 83.56 207 ASP A O 1
ATOM 1585 N N . GLY A 1 208 ? -7.627 -15.044 -4.539 1.00 87.75 208 GLY A N 1
ATOM 1586 C CA . GLY A 1 208 ? -8.970 -15.488 -4.915 1.00 87.75 208 GLY A CA 1
ATOM 1587 C C . GLY A 1 208 ? -10.035 -15.130 -3.870 1.00 87.75 208 GLY A C 1
ATOM 1588 O O . GLY A 1 208 ? -10.171 -13.976 -3.467 1.00 87.75 208 GLY A O 1
ATOM 1589 N N . ALA A 1 209 ? -10.802 -16.126 -3.426 1.00 86.69 209 ALA A N 1
ATOM 1590 C CA . ALA A 1 209 ? -11.848 -15.951 -2.422 1.00 86.69 209 ALA A CA 1
ATOM 1591 C C . ALA A 1 209 ? -11.296 -15.643 -1.018 1.00 86.69 209 ALA A C 1
ATOM 1593 O O . ALA A 1 209 ? -12.002 -15.044 -0.205 1.00 86.69 209 ALA A O 1
ATOM 1594 N N . HIS A 1 210 ? -10.039 -15.997 -0.725 1.00 89.88 210 HIS A N 1
ATOM 1595 C CA . HIS A 1 210 ? -9.450 -15.763 0.594 1.00 89.88 210 HIS A CA 1
ATOM 1596 C C . HIS A 1 210 ? -9.150 -14.284 0.866 1.00 89.88 210 HIS A C 1
ATOM 1598 O O . HIS A 1 210 ? -9.123 -13.898 2.031 1.00 89.88 210 HIS A O 1
ATOM 1604 N N . ILE A 1 211 ? -9.030 -13.442 -0.172 1.00 81.75 211 ILE A N 1
ATOM 1605 C CA . ILE A 1 211 ? -8.795 -11.987 -0.051 1.00 81.75 211 ILE A CA 1
ATOM 1606 C C . ILE A 1 211 ? -9.834 -11.309 0.852 1.00 81.75 211 ILE A C 1
ATOM 1608 O O . ILE A 1 211 ? -9.513 -10.376 1.579 1.00 81.75 211 ILE A O 1
ATOM 1612 N N . LYS A 1 212 ? -11.084 -11.785 0.821 1.00 77.62 212 LYS A N 1
ATOM 1613 C CA . LYS A 1 212 ? -12.214 -11.182 1.548 1.00 77.62 212 LYS A CA 1
ATOM 1614 C C . LYS A 1 212 ? -12.453 -11.800 2.929 1.00 77.62 212 LYS A C 1
ATOM 1616 O O . LYS A 1 212 ? -13.466 -11.514 3.563 1.00 77.62 212 LYS A O 1
ATOM 1621 N N . THR A 1 213 ? -11.585 -12.705 3.380 1.00 81.88 213 THR A N 1
ATOM 1622 C CA . THR A 1 213 ? -11.777 -13.408 4.654 1.00 81.88 213 THR A CA 1
ATOM 1623 C C . THR A 1 213 ? -11.349 -12.521 5.816 1.00 81.88 213 THR A C 1
ATOM 1625 O O . THR A 1 213 ? -10.205 -12.082 5.868 1.00 81.88 213 THR A O 1
ATOM 1628 N N . ALA A 1 214 ? -12.252 -12.292 6.770 1.00 82.00 214 ALA A N 1
ATOM 1629 C CA . ALA A 1 214 ? -11.938 -11.518 7.966 1.00 82.00 214 ALA A CA 1
ATOM 1630 C C . ALA A 1 214 ? -10.865 -12.212 8.830 1.00 82.00 214 ALA A C 1
ATOM 1632 O O . ALA A 1 214 ? -10.861 -13.441 8.966 1.00 82.00 214 ALA A O 1
ATOM 1633 N N . CYS A 1 215 ? -9.966 -11.426 9.431 1.00 81.88 215 CYS A N 1
ATOM 1634 C CA . CYS A 1 215 ? -8.784 -11.900 10.159 1.00 81.88 215 CYS A CA 1
ATOM 1635 C C . CYS A 1 215 ? -9.120 -12.941 11.238 1.00 81.88 215 CYS A C 1
ATOM 1637 O O . CYS A 1 215 ? -8.445 -13.962 11.363 1.00 81.88 215 CYS A O 1
ATOM 1639 N N . GLU A 1 216 ? -10.188 -12.716 12.000 1.00 84.31 216 GLU A N 1
ATOM 1640 C CA . GLU A 1 216 ? -10.628 -13.552 13.116 1.00 84.31 216 GLU A CA 1
ATOM 1641 C C . GLU A 1 216 ? -11.142 -14.934 12.692 1.00 84.31 216 GLU A C 1
ATOM 1643 O O . GLU A 1 216 ? -11.198 -15.852 13.515 1.00 84.31 216 GLU A O 1
ATOM 1648 N N . LYS A 1 217 ? -11.473 -15.123 11.405 1.00 84.62 217 LYS A N 1
ATOM 1649 C CA . LYS A 1 217 ? -11.833 -16.443 10.864 1.00 84.62 217 LYS A CA 1
ATOM 1650 C C . LYS A 1 217 ? -10.647 -17.404 10.901 1.00 84.62 217 LYS A C 1
ATOM 1652 O O . LYS A 1 217 ? -10.838 -18.599 11.127 1.00 84.62 217 LYS A O 1
ATOM 1657 N N . CYS A 1 218 ? -9.440 -16.871 10.728 1.00 86.38 218 CYS A N 1
ATOM 1658 C CA . CYS A 1 218 ? -8.188 -17.616 10.791 1.00 86.38 218 CYS A CA 1
ATOM 1659 C C . CYS A 1 218 ? -7.542 -17.483 12.182 1.00 86.38 218 CYS A C 1
ATOM 1661 O O . CYS A 1 218 ? -7.141 -18.474 12.791 1.00 86.38 218 CYS A O 1
ATOM 1663 N N . HIS A 1 219 ? -7.516 -16.265 12.722 1.00 86.81 219 HIS A N 1
ATOM 1664 C CA . HIS A 1 219 ? -6.843 -15.899 13.967 1.00 86.81 219 HIS A CA 1
ATOM 1665 C C . HIS A 1 219 ? -7.805 -15.881 15.150 1.00 86.81 219 HIS A C 1
ATOM 1667 O O . HIS A 1 219 ? -8.140 -14.837 15.718 1.00 86.81 219 HIS A O 1
ATOM 1673 N N . ARG A 1 220 ? -8.264 -17.074 15.529 1.00 81.69 220 ARG A N 1
ATOM 1674 C CA . ARG A 1 220 ? -9.196 -17.236 16.648 1.00 81.69 220 ARG A CA 1
ATOM 1675 C C . ARG A 1 220 ? -8.569 -16.702 17.935 1.00 81.69 220 ARG A C 1
ATOM 1677 O O . ARG A 1 220 ? -7.395 -16.946 18.212 1.00 81.69 220 ARG A O 1
ATOM 1684 N N . ASN A 1 221 ? -9.363 -15.974 18.718 1.00 79.12 221 ASN A N 1
ATOM 1685 C CA . ASN A 1 221 ? -8.938 -15.333 19.969 1.00 79.12 221 ASN A CA 1
ATOM 1686 C C . ASN A 1 221 ? -7.740 -14.376 19.808 1.00 79.12 221 ASN A C 1
ATOM 1688 O O . ASN A 1 221 ? -6.990 -14.165 20.757 1.00 79.12 221 ASN A O 1
ATOM 1692 N N . GLY A 1 222 ? -7.528 -13.824 18.607 1.00 71.94 222 GLY A N 1
ATOM 1693 C CA . GLY A 1 222 ? -6.414 -12.914 18.338 1.00 71.94 222 GLY A CA 1
ATOM 1694 C C . GLY A 1 222 ? -5.041 -13.591 18.318 1.00 71.94 222 GLY A C 1
ATOM 1695 O O . GLY A 1 222 ? -4.028 -12.904 18.431 1.00 71.94 222 GLY A O 1
ATOM 1696 N N . VAL A 1 223 ? -4.976 -14.921 18.179 1.00 79.19 223 VAL A N 1
ATOM 1697 C CA . VAL A 1 223 ? -3.709 -15.655 18.054 1.00 79.19 223 VAL A CA 1
ATOM 1698 C C . VAL A 1 223 ? -3.295 -15.710 16.583 1.00 79.19 223 VAL A C 1
ATOM 1700 O O . VAL A 1 223 ? -3.884 -16.434 15.781 1.00 79.19 223 VAL A O 1
ATOM 1703 N N . TYR A 1 224 ? -2.266 -14.933 16.231 1.00 77.50 224 TYR A N 1
ATOM 1704 C CA . TYR A 1 224 ? -1.788 -14.805 14.848 1.00 77.50 224 TYR A CA 1
ATOM 1705 C C . TYR A 1 224 ? -0.706 -15.824 14.464 1.00 77.50 224 TYR A C 1
ATOM 1707 O O . TYR A 1 224 ? -0.603 -16.240 13.310 1.00 77.50 224 TYR A O 1
ATOM 1715 N N . ALA A 1 225 ? 0.101 -16.257 15.432 1.00 79.44 225 ALA A N 1
ATOM 1716 C CA . ALA A 1 225 ? 1.149 -17.244 15.207 1.00 79.44 225 ALA A CA 1
ATOM 1717 C C . ALA A 1 225 ? 0.571 -18.665 15.102 1.00 79.44 225 ALA A C 1
ATOM 1719 O O . ALA A 1 225 ? -0.391 -19.009 15.783 1.00 79.44 225 ALA A O 1
ATOM 1720 N N . GLY A 1 226 ? 1.179 -19.503 14.257 1.00 80.88 226 GLY A N 1
ATOM 1721 C CA . GLY A 1 226 ? 0.831 -20.927 14.163 1.00 80.88 226 GLY A CA 1
ATOM 1722 C C . GLY A 1 226 ? -0.532 -21.223 13.530 1.00 80.88 226 GLY A C 1
ATOM 1723 O O . GLY A 1 226 ? -1.020 -22.342 13.647 1.00 80.88 226 GLY A O 1
ATOM 1724 N N . THR A 1 227 ? -1.148 -20.246 12.858 1.00 87.31 227 THR A N 1
ATOM 1725 C CA . THR A 1 227 ? -2.406 -20.465 12.135 1.00 87.31 227 THR A CA 1
ATOM 1726 C C . THR A 1 227 ? -2.212 -21.522 11.038 1.00 87.31 227 THR A C 1
ATOM 1728 O O . THR A 1 227 ? -1.317 -21.356 10.199 1.00 87.31 227 THR A O 1
ATOM 1731 N N . PRO A 1 228 ? -3.011 -22.607 11.038 1.00 88.50 228 PRO A N 1
ATOM 1732 C CA . PRO A 1 228 ? -2.921 -23.655 10.028 1.00 88.50 228 PRO A CA 1
ATOM 1733 C C . PRO A 1 228 ? -3.141 -23.114 8.614 1.00 88.50 228 PRO A C 1
ATOM 1735 O O . PRO A 1 228 ? -3.938 -22.202 8.407 1.00 88.50 228 PRO A O 1
ATOM 1738 N N . ARG A 1 229 ? -2.437 -23.694 7.640 1.00 88.75 229 ARG A N 1
ATOM 1739 C CA . ARG A 1 229 ? -2.470 -23.263 6.228 1.00 88.75 229 ARG A CA 1
ATOM 1740 C C . ARG A 1 229 ? -3.086 -24.298 5.293 1.00 88.75 229 ARG A C 1
ATOM 1742 O O . ARG A 1 229 ? -3.295 -24.017 4.116 1.00 88.75 229 ARG A O 1
ATOM 1749 N N . ASP A 1 230 ? -3.362 -25.487 5.813 1.00 89.50 230 ASP A N 1
ATOM 1750 C CA . ASP A 1 230 ? -3.945 -26.575 5.045 1.00 89.50 230 ASP A CA 1
ATOM 1751 C C . ASP A 1 230 ? -5.425 -26.299 4.786 1.00 89.50 230 ASP A C 1
ATOM 1753 O O . ASP A 1 230 ? -6.155 -25.870 5.682 1.00 89.50 230 ASP A O 1
ATOM 1757 N N . CYS A 1 231 ? -5.895 -26.594 3.571 1.00 91.56 231 CYS A N 1
ATOM 1758 C CA . CYS A 1 231 ? -7.285 -26.355 3.172 1.00 91.56 231 CYS A CA 1
ATOM 1759 C C . CYS A 1 231 ? -8.280 -26.986 4.158 1.00 91.56 231 CYS A C 1
ATOM 1761 O O . CYS A 1 231 ? -9.284 -26.372 4.521 1.00 91.56 231 CYS A O 1
ATOM 1763 N N . VAL A 1 232 ? -7.957 -28.191 4.637 1.00 90.88 232 VAL A N 1
ATOM 1764 C CA . VAL A 1 232 ? -8.801 -28.979 5.542 1.00 90.88 232 VAL A CA 1
ATOM 1765 C C . VAL A 1 232 ? -8.908 -28.412 6.959 1.00 90.88 232 VAL A C 1
ATOM 1767 O O . VAL A 1 232 ? -9.804 -28.798 7.705 1.00 90.88 232 VAL A O 1
ATOM 1770 N N . ALA A 1 233 ? -8.031 -27.480 7.342 1.00 88.81 233 ALA A N 1
ATOM 1771 C CA . ALA A 1 233 ? -8.092 -26.846 8.656 1.00 88.81 233 ALA A CA 1
ATOM 1772 C C . ALA A 1 233 ? -9.309 -25.914 8.804 1.00 88.81 233 ALA A C 1
ATOM 1774 O O . ALA A 1 233 ? -9.797 -25.696 9.916 1.00 88.81 233 ALA A O 1
ATOM 1775 N N . CYS A 1 234 ? -9.806 -25.384 7.683 1.00 89.44 234 CYS A N 1
ATOM 1776 C CA . CYS A 1 234 ? -10.958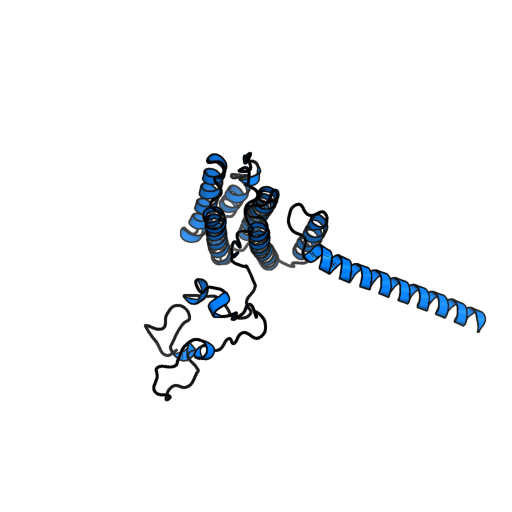 -24.482 7.633 1.00 89.44 234 CYS A CA 1
ATOM 1777 C C . CYS A 1 234 ? -12.123 -25.066 6.826 1.00 89.44 234 CYS A C 1
ATOM 1779 O O . CYS A 1 234 ? -13.284 -24.833 7.163 1.00 89.44 234 CYS A O 1
ATOM 1781 N N . HIS A 1 235 ? -11.833 -25.839 5.780 1.00 91.31 235 HIS A N 1
ATOM 1782 C CA . HIS A 1 235 ? -12.841 -26.419 4.905 1.00 91.31 235 HIS A CA 1
ATOM 1783 C C . HIS A 1 235 ? -12.993 -27.907 5.165 1.00 91.31 235 HIS A C 1
ATOM 1785 O O . HIS A 1 235 ? -12.057 -28.688 5.020 1.00 91.31 235 HIS A O 1
ATOM 1791 N N . ARG A 1 236 ? -14.209 -28.318 5.514 1.00 88.81 236 ARG A N 1
ATOM 1792 C CA . ARG A 1 236 ? -14.524 -29.734 5.659 1.00 88.81 236 ARG A CA 1
ATOM 1793 C C . ARG A 1 236 ? -14.490 -30.409 4.291 1.00 88.81 236 ARG A C 1
ATOM 1795 O O . ARG A 1 236 ? -15.176 -29.965 3.374 1.00 88.81 236 ARG A O 1
ATOM 1802 N N . ASP A 1 237 ? -13.748 -31.507 4.194 1.00 88.81 237 ASP A N 1
ATOM 1803 C CA . ASP A 1 237 ? -13.772 -32.347 3.004 1.00 88.81 237 ASP A CA 1
ATOM 1804 C C . ASP A 1 237 ? -15.147 -33.019 2.857 1.00 88.81 237 ASP A C 1
ATOM 1806 O O . ASP A 1 237 ? -15.644 -33.676 3.777 1.00 88.81 237 ASP A O 1
ATOM 1810 N N . VAL A 1 238 ? -15.776 -32.798 1.704 1.00 88.38 238 VAL A N 1
ATOM 1811 C CA . VAL A 1 238 ? -17.078 -33.374 1.332 1.00 88.38 238 VAL A CA 1
ATOM 1812 C C . VAL A 1 238 ? -16.924 -34.618 0.464 1.00 88.38 238 VAL A C 1
ATOM 1814 O O . VAL A 1 238 ? -17.896 -35.338 0.238 1.00 88.38 238 VAL A O 1
ATOM 1817 N N . HIS A 1 239 ? -15.712 -34.889 -0.016 1.00 85.19 239 HIS A N 1
ATOM 1818 C CA . HIS A 1 239 ? -15.415 -36.097 -0.754 1.00 85.19 239 HIS A CA 1
ATOM 1819 C C . HIS A 1 239 ? -15.303 -37.215 0.274 1.00 85.19 239 HIS A C 1
ATOM 1821 O O . HIS A 1 239 ? -14.350 -37.271 1.044 1.00 85.19 239 HIS A O 1
ATOM 1827 N N . VAL A 1 240 ? -16.306 -38.094 0.320 1.00 78.00 240 VAL A N 1
ATOM 1828 C CA . VAL A 1 240 ? -16.268 -39.347 1.092 1.00 78.00 240 VAL A CA 1
ATOM 1829 C C . VAL A 1 240 ? -14.869 -39.951 0.901 1.00 78.00 240 VAL A C 1
ATOM 1831 O O . VAL A 1 240 ? -14.530 -40.192 -0.253 1.00 78.00 240 VAL A O 1
ATOM 1834 N N . PRO A 1 241 ? -14.038 -40.088 1.955 1.00 69.94 241 PRO A N 1
ATOM 1835 C CA . PRO A 1 241 ? -12.592 -39.779 1.996 1.00 69.94 241 PRO A CA 1
ATOM 1836 C C . PRO A 1 241 ? -11.729 -40.625 1.049 1.00 69.94 241 PRO A C 1
ATOM 1838 O O . PRO A 1 241 ? -10.934 -41.466 1.457 1.00 69.94 241 PRO A O 1
ATOM 1841 N N . THR A 1 242 ? -11.901 -40.401 -0.246 1.00 78.62 242 THR A N 1
ATOM 1842 C CA . THR A 1 242 ? -11.340 -41.203 -1.341 1.00 78.62 242 THR A CA 1
ATOM 1843 C C . THR A 1 242 ? -10.300 -40.425 -2.133 1.00 78.62 242 THR A C 1
ATOM 1845 O O . THR A 1 242 ? -9.477 -41.032 -2.811 1.00 78.62 242 THR A O 1
ATOM 1848 N N . LEU A 1 243 ? -10.304 -39.091 -2.029 1.00 82.44 243 LEU A N 1
ATOM 1849 C CA . LEU A 1 243 ? -9.446 -38.201 -2.818 1.00 82.44 243 LEU A CA 1
ATOM 1850 C C . LEU A 1 243 ? -8.266 -37.608 -2.028 1.00 82.44 243 LEU A C 1
ATOM 1852 O O . LEU A 1 243 ? -7.389 -36.978 -2.618 1.00 82.44 243 LEU A O 1
ATOM 1856 N N . GLY A 1 244 ? -8.197 -37.848 -0.715 1.00 82.75 244 GLY A N 1
ATOM 1857 C CA . GLY A 1 244 ? -7.137 -37.324 0.152 1.00 82.75 244 GLY A CA 1
ATOM 1858 C C . GLY A 1 244 ? -7.197 -35.801 0.357 1.00 82.75 244 GLY A C 1
ATOM 1859 O O . GLY A 1 244 ? -8.131 -35.133 -0.067 1.00 82.75 244 GLY A O 1
ATOM 1860 N N . GLN A 1 245 ? -6.183 -35.234 1.020 1.00 85.56 245 GLN A N 1
ATOM 1861 C CA . GLN A 1 245 ? -6.163 -33.816 1.438 1.00 85.56 245 GLN A CA 1
ATOM 1862 C C . GLN A 1 245 ? -5.480 -32.869 0.430 1.00 85.56 245 GLN A C 1
ATOM 1864 O O . GLN A 1 245 ? -5.213 -31.708 0.733 1.00 85.56 245 GLN A O 1
ATOM 1869 N N . GLN A 1 246 ? -5.184 -33.344 -0.782 1.00 89.69 246 GLN A N 1
ATOM 1870 C CA . GLN A 1 246 ? -4.516 -32.558 -1.827 1.00 89.69 246 GLN A CA 1
ATOM 1871 C C . GLN A 1 246 ? -5.536 -31.730 -2.619 1.00 89.69 246 GLN A C 1
ATOM 1873 O O . GLN A 1 246 ? -5.712 -31.897 -3.825 1.00 89.69 246 GLN A O 1
ATOM 1878 N N . CYS A 1 247 ? -6.235 -30.824 -1.933 1.00 92.75 247 CYS A N 1
ATOM 1879 C CA . CYS A 1 247 ? -7.350 -30.065 -2.505 1.00 92.75 247 CYS A CA 1
ATOM 1880 C C . CYS A 1 247 ? -6.946 -29.268 -3.763 1.00 92.75 247 CYS A C 1
ATOM 1882 O O . CYS A 1 247 ? -7.733 -29.149 -4.701 1.00 92.75 247 CYS A O 1
ATOM 1884 N N . ALA A 1 248 ? -5.704 -28.771 -3.813 1.00 91.56 248 ALA A N 1
ATOM 1885 C CA . ALA A 1 248 ? -5.172 -27.963 -4.914 1.00 91.56 248 ALA A CA 1
ATOM 1886 C C . ALA A 1 248 ? -4.972 -28.725 -6.243 1.00 91.56 248 ALA A C 1
ATOM 1888 O O . ALA A 1 248 ? -4.751 -28.090 -7.279 1.00 91.56 248 ALA A O 1
ATOM 1889 N N . THR A 1 249 ? -5.067 -30.062 -6.230 1.00 92.69 249 THR A N 1
ATOM 1890 C CA . THR A 1 249 ? -5.010 -30.901 -7.439 1.00 92.69 249 THR A CA 1
ATOM 1891 C C . THR A 1 249 ? -6.238 -30.701 -8.325 1.00 92.69 249 THR A C 1
ATOM 1893 O O . THR A 1 249 ? -6.131 -30.770 -9.547 1.00 92.69 249 THR A O 1
ATOM 1896 N N . CYS A 1 250 ? -7.397 -30.424 -7.720 1.00 93.94 250 CYS A N 1
ATOM 1897 C CA . CYS A 1 250 ? -8.666 -30.260 -8.436 1.00 93.94 250 CYS A CA 1
ATOM 1898 C C . CYS A 1 250 ? -9.294 -28.873 -8.244 1.00 93.94 250 CYS A C 1
ATOM 1900 O O . CYS A 1 250 ? -10.036 -28.413 -9.111 1.00 93.94 250 CYS A O 1
ATOM 1902 N N . HIS A 1 251 ? -9.016 -28.200 -7.126 1.00 94.56 251 HIS A N 1
ATOM 1903 C CA . HIS A 1 251 ? -9.610 -26.909 -6.780 1.00 94.56 251 HIS A CA 1
ATOM 1904 C C . HIS A 1 251 ? -8.599 -25.761 -6.869 1.00 94.56 251 HIS A C 1
ATOM 1906 O O . HIS A 1 251 ? -7.382 -25.957 -6.898 1.00 94.56 251 HIS A O 1
ATOM 1912 N N . THR A 1 252 ? -9.116 -24.532 -6.900 1.00 92.56 252 THR A N 1
ATOM 1913 C CA . THR A 1 252 ? -8.312 -23.305 -6.845 1.00 92.56 252 THR A CA 1
ATOM 1914 C C . THR A 1 252 ? -8.803 -22.414 -5.713 1.00 92.56 252 THR A C 1
ATOM 1916 O O . THR A 1 252 ? -9.935 -22.542 -5.256 1.00 92.56 252 THR A O 1
ATOM 1919 N N . THR A 1 253 ? -7.978 -21.464 -5.290 1.00 92.19 253 THR A N 1
ATOM 1920 C CA . THR A 1 253 ? -8.347 -20.474 -4.270 1.00 92.19 253 THR A CA 1
ATOM 1921 C C . THR A 1 253 ? -9.417 -19.489 -4.747 1.00 92.19 253 THR A C 1
ATOM 1923 O O . THR A 1 253 ? -10.027 -18.806 -3.930 1.00 92.19 253 THR A O 1
ATOM 1926 N N . LYS A 1 254 ? -9.710 -19.431 -6.056 1.00 90.88 254 LYS A N 1
ATOM 1927 C CA . LYS A 1 254 ? -10.784 -18.595 -6.615 1.00 90.88 254 LYS A CA 1
ATOM 1928 C C . LYS A 1 254 ? -12.177 -19.128 -6.273 1.00 90.88 254 LYS A C 1
ATOM 1930 O O . LYS A 1 254 ? -13.054 -18.333 -5.953 1.00 90.88 254 LYS A O 1
ATOM 1935 N N . ALA A 1 255 ? -12.378 -20.445 -6.358 1.00 90.62 255 ALA A N 1
ATOM 1936 C CA . ALA A 1 255 ? -13.642 -21.117 -6.061 1.00 90.62 255 ALA A CA 1
ATOM 1937 C C . ALA A 1 255 ? -13.466 -22.645 -5.961 1.00 90.62 255 ALA A C 1
ATOM 1939 O O . ALA A 1 255 ? -12.584 -23.226 -6.598 1.00 90.62 255 ALA A O 1
ATOM 1940 N N . TRP A 1 256 ? -14.370 -23.306 -5.226 1.00 92.94 256 TRP A N 1
ATOM 1941 C CA . TRP A 1 256 ? -14.466 -24.774 -5.184 1.00 92.94 256 TRP A CA 1
ATOM 1942 C C . TRP A 1 256 ? -14.988 -25.374 -6.489 1.00 92.94 256 TRP A C 1
ATOM 1944 O O . TRP A 1 256 ? -14.622 -26.493 -6.840 1.00 92.94 256 TRP A O 1
ATOM 1954 N N . THR A 1 257 ? -15.842 -24.644 -7.205 1.00 92.19 257 THR A N 1
ATOM 1955 C CA . THR A 1 257 ? -16.411 -25.070 -8.483 1.00 92.19 257 THR A CA 1
ATOM 1956 C C . THR A 1 257 ? -16.181 -24.002 -9.556 1.00 92.19 257 THR A C 1
ATOM 1958 O O . THR A 1 257 ? -16.241 -22.812 -9.241 1.00 92.19 257 THR A O 1
ATOM 1961 N N . PRO A 1 258 ? -15.921 -24.398 -10.815 1.00 92.12 258 PRO A N 1
ATOM 1962 C CA . PRO A 1 258 ? -15.691 -25.772 -11.276 1.00 92.12 258 PRO A CA 1
ATOM 1963 C C . PRO A 1 258 ? -14.370 -26.351 -10.739 1.00 92.12 258 PRO A C 1
ATOM 1965 O O . PRO A 1 258 ? -13.407 -25.622 -10.512 1.00 92.12 258 PRO A O 1
ATOM 1968 N N . ALA A 1 259 ? -14.341 -27.668 -10.529 1.00 89.44 259 ALA A N 1
ATOM 1969 C CA . ALA A 1 259 ? -13.133 -28.396 -10.156 1.00 89.44 259 ALA A CA 1
ATOM 1970 C C . ALA A 1 259 ? -12.594 -29.129 -11.387 1.00 89.44 259 ALA A C 1
ATOM 1972 O O . ALA A 1 259 ? -13.322 -29.897 -12.016 1.00 89.44 259 ALA A O 1
ATOM 1973 N N . THR A 1 260 ? -11.324 -28.910 -11.709 1.00 87.56 260 THR A N 1
ATOM 1974 C CA . THR A 1 260 ? -10.662 -29.544 -12.851 1.00 87.56 260 THR A CA 1
ATOM 1975 C C . THR A 1 260 ? -9.355 -30.137 -12.368 1.00 87.56 260 THR A C 1
ATOM 1977 O O . THR A 1 260 ? -8.534 -29.432 -11.781 1.00 87.56 260 THR A O 1
ATOM 1980 N N . LYS A 1 261 ? -9.163 -31.435 -12.607 1.00 83.19 261 LYS A N 1
ATOM 1981 C CA . LYS A 1 261 ? -7.918 -32.120 -12.266 1.00 83.19 261 LYS A CA 1
ATOM 1982 C C . LYS A 1 261 ? -6.780 -31.544 -13.110 1.00 83.19 261 LYS A C 1
ATOM 1984 O O . LYS A 1 261 ? -6.887 -31.534 -14.336 1.00 83.19 261 LYS A O 1
ATOM 1989 N N . LYS A 1 262 ? -5.747 -31.041 -12.443 1.00 73.25 262 LYS A N 1
ATOM 1990 C CA . LYS A 1 262 ? -4.515 -30.555 -13.070 1.00 73.25 262 LYS A CA 1
ATOM 1991 C C . LYS A 1 262 ? -3.562 -31.698 -13.398 1.00 73.25 262 LYS A C 1
ATOM 1993 O O . LYS A 1 262 ? -3.611 -32.731 -12.688 1.00 73.25 262 LYS A O 1
#

Solvent-accessible surface area (backbone atoms only — not comparable to full-atom values): 14923 Å² total; per-residue (Å²): 109,70,71,58,55,52,51,53,50,50,52,52,51,51,51,49,50,50,51,51,52,53,50,52,52,47,50,52,49,45,57,62,23,69,72,38,42,58,87,40,95,40,24,68,58,40,52,52,53,55,51,48,55,46,70,69,33,89,44,51,64,52,30,23,52,52,32,47,53,46,30,38,49,24,49,37,39,23,44,76,22,62,95,43,99,44,26,63,49,14,44,32,51,27,51,50,30,47,26,52,23,34,43,30,41,36,64,33,60,77,95,63,30,52,68,61,34,42,52,48,23,54,52,46,50,52,51,51,50,57,53,58,74,68,69,62,73,64,39,67,70,47,50,54,42,47,52,52,50,38,50,54,42,33,47,26,29,77,70,63,52,69,50,40,68,57,33,42,43,59,44,67,75,57,65,50,68,76,50,86,66,66,75,61,82,74,74,97,74,73,89,75,81,66,80,53,79,65,63,62,89,54,94,60,83,66,44,60,55,48,60,78,56,61,67,59,81,67,21,56,96,76,43,73,75,88,55,80,81,55,68,67,78,79,42,81,82,81,63,77,91,74,77,73,89,62,57,72,48,33,32,54,62,65,37,74,70,81,63,55,80,114

Radius of gyration: 23.98 Å; Cα contacts (8 Å, |Δi|>4): 226; chains: 1; bounding box: 74×63×52 Å

=== Feature glossary ===
Feature key, reading from the visual/contextual features back to the raw sequence:

Rendered structure images. Structure images are PyMOL renders from six orthogonal camera directions. Cartoon representation draws helices as coils and strands as arrows; sticks shows the backbone as bonds; surface shows the solvent-excluded envelope. Rainbow coloring maps sequence position to hue (blue→red, N→C); chain coloring assigns a distinct color per polypeptide.

Contact-map, Ramachandran, and PAE plots. Three diagnostic plots accompany the record. The Cα contact map visualizes the tertiary structure as a 2D adjacency matrix (8 Å cutoff, sequence-local contacts suppressed). The Ramachandran plot shows the distribution of backbone (φ, ψ) torsions, with points in the α and β basins reflecting secondary structure content. The PAE plot shows AlphaFold's inter-residue confidence as a color matrix.

InterPro / GO / CATH / organism. The annotation block draws on four external resources. InterPro: which protein families and domains the sequence belongs to. GO: standardized terms for what the protein does, what process it participates in, and where in the cell it acts. CATH: which structural fold it has in the CATH hierarchy. Organism: the species of origin.

Nearest PDB structures. Structural nearest neighbors (via Foldseek easy-search vs the PDB). Reported per hit: target PDB id, E-value, and alignment TM-score. A TM-score above ~0.5 is the conventional threshold for 'same fold'.

Predicted aligned error. Predicted aligned error is AlphaFold's pairwise confidence. Unlike pLDDT (per-residue), PAE is per-residue-pair and captures whether two parts of the structure are correctly placed relative to each other. Units are ångströms of expected positional error.

Solvent-accessible surface area. SASA measures how much of the protein is reachable by solvent. It is computed by rolling a water-sized probe over the atomic surface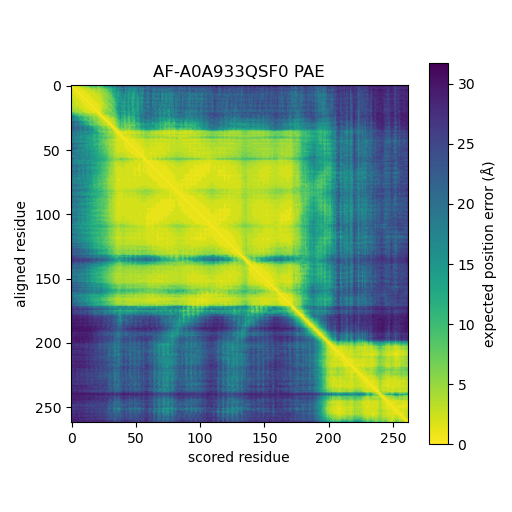 and summing the exposed area (Å²). Per-residue SASA distinguishes core (buried, low SASA) from surface (exposed, high SASA) residues; total SASA is a whole-molecule size measure.

B-factor. Crystallographic B-factors measure how much each atom's electron density is smeared out, in Å². They rise in mobile loops and surface residues and fall in the buried interior. In AlphaFold models this column is repurposed to hold pLDDT instead.

pLDDT. For AlphaFold models, the B-factor field carries pLDDT — the model's own estimate of local accuracy on a 0–100 scale. Regions with pLDDT<50 should be treated as essentially unmodeled; they often correspond to intrinsically disordered segments.

Backbone torsions (φ/ψ). φ (phi) and ψ (psi) are the two rotatable backbone dihedrals per residue: φ is the C(i-1)–N–Cα–C torsion, ψ is the N–Cα–C–N(i+1) torsion, both in degrees on (−180°, 180°]. α-helical residues cluster near (−60°, −45°); β-strand residues near (−120°, +130°). A Ramachandran plot is simply a scatter of (φ, ψ) for every residue.

Radius of gyration, Cα contacts, bounding box. Radius of gyration (Rg) is the root-mean-square distance of Cα atoms from their centroid — a single number for overall size and compactness. A globular domain of N residues has Rg ≈ 2.2·N^0.38 Å; an extended or disordered chain has a much larger Rg. The Cα contact count is the number of residue pairs whose Cα atoms are within 8 Å and are more than four positions apart in sequence — a standard proxy for tertiary packing density. The bounding box is the smallest axis-aligned box enclosing all Cα atoms.

Secondary structure (3-state, P-SEA). Three-state secondary structure (P-SEA) collapses the eight DSSP classes into helix (a), strand (b), and coil (c). P-SEA assigns these from Cα geometry alone — distances and angles — without requiring backbone oxygens, so it works on any Cα trace.

Secondary structure (8-state, DSSP). Secondary structure is the local, repeating backbone conformation. DSSP classifies it into eight states by reading the hydrogen-bond network: three helix types (H, G, I), two β types (E, B), two non-regular types (T, S), and unstructured coil (-).

Foldseek 3Di. The Foldseek 3Di string encodes local tertiary geometry as a 20-letter alphabet — one character per residue — derived from the relative positions of nearby Cα atoms. Unlike the amino-acid sequence, 3Di is a direct function of the 3D structure, so two proteins with the same fold have similar 3Di strings even at low sequence identity.

mmCIF coordinates. Structure coordinates are given as an mmCIF _atom_site loop: one row per atom with element, residue name, chain id, sequence number, and x/y/z position in Å. Only the four main-chain atoms per residue are included here; side chains are omitted to keep the record compact.

Sequence. This is the polypeptide sequence — one letter per residue, N-terminus first. Length ranges from a few dozen residues for small domains to over a thousand for large multi-domain proteins.